Protein AF-A0A817G1E5-F1 (afdb_monomer_lite)

Radius of gyration: 21.68 Å; chains: 1; bounding box: 58×74×49 Å

Sequence (370 aa):
MNEVLLIQAQNTKIPPSFFIQFAPYNNTQTSLQCSINYPDILENYIYSVAVGKNPNQNQTQFFFASESINSSKGAFIGVAKYDPTNAISNASSFCAMSFSYSLEYLISYEHQEYYIIGVEPQGRFAYGFSNKFIFVFDSENRSTLEPWHGNLTWPNRSFIPHAVNISNNFGIIVGFIQNDLQERVKYSPIIYLLNFLLSNHHPTVVHQYIPIATNGTWQDLLSNADADIYSSKYDMSISINRYGDVLVGMQHINRVLLLSVNISNPIQLAYDQAGINDCMLCSTGTKNSGNATIQCTPCASGTFCPLGSVSEISQSALNTIEQVIAYPKSPDSTIFDEILIQNMFHIGSGRYLLVSPLFWTLIAAGLALL

pLDDT: mean 73.33, std 18.13, range [24.08, 97.56]

Foldseek 3Di:
DQFFWDWFFQVPDVQTWIWIWRHAPVDPPPIQIDIEADPDRPFKDWFEKAFAQAEDPQKGKIKTWIATPPDLQAIKIKMKIFHQVQQDPDSPPRGHRGIDMDIDTPNVDHDFPQKYWEAENHRQWIWIDALAWIFIAGPVPRVGTDIDGNVVADPASQWRWFEKYHYNFKIKTKGWHADDPPDQQGIFIKIFIWGQPPPPRDTHGQEMDTDDADPPDQLRHDDPVNVVDDDLQQHKAWDADPQQWIWIDGNSSQAIFTWGADPVDRRYTHRPDSPQASLQFAAWQWEDCLHSDNDTHGDDPQWTAHGHHNDTHGVVVPPDDDADGHDDDFGPDPDVSVRRVVRNGRDDDDDVLVVDPVNVVVVVVVVVVD

Secondary structure (DSSP, 8-state):
----EEEEEETTSSS-EEEEEES-TT--TT-EEEEEE-SSTTTEEEEEEEE-SS--TTS-EEEEEEEESSSTT-EEEEEEEE-GGG--S-TTSTTTTSEEEEEEE-TT----SS-EEEE-TTSSEEEEE-SSEEEEEESSSTT-EEEEEGGGT-SSTT-EEEEEEE-SSEEEEEEEEE--TT-S--EEEEEEEEEE-TTT--EEEEEEE-PPP-TTSGGG---HHHHSS--GGG-EEEEE-TTSEEEEEETTTTEEEEEE--TTS----EEEEEEE-----PPTTEEE-SSS-SPEEEPPTTEE--TT-SSPEEGGG-S--------PPPP--SSHHHHHHHHHS----SGGGTT-HHHHHHHHHHHH--

Structure (mmCIF, N/CA/C/O backbone):
data_AF-A0A817G1E5-F1
#
_entry.id   AF-A0A817G1E5-F1
#
loop_
_atom_site.group_PDB
_atom_site.id
_atom_site.type_symbol
_atom_site.label_atom_id
_atom_site.label_alt_id
_atom_site.label_comp_id
_atom_site.label_asym_id
_atom_site.label_entity_id
_atom_site.label_seq_id
_atom_site.pdbx_PDB_ins_code
_atom_site.Cartn_x
_atom_site.Cartn_y
_atom_site.Cartn_z
_atom_site.occupancy
_atom_site.B_iso_or_equiv
_atom_site.auth_seq_id
_atom_site.auth_comp_id
_atom_site.auth_asym_id
_atom_site.auth_atom_id
_atom_site.pdbx_PDB_model_num
ATOM 1 N N . MET A 1 1 ? 25.333 -9.845 -3.304 1.00 41.34 1 MET A N 1
ATOM 2 C CA . MET A 1 1 ? 24.635 -8.547 -3.275 1.00 41.34 1 MET A CA 1
ATOM 3 C C . MET A 1 1 ? 23.432 -8.701 -2.354 1.00 41.34 1 MET A C 1
ATOM 5 O O . MET A 1 1 ? 22.489 -9.371 -2.738 1.00 41.34 1 MET A O 1
ATOM 9 N N . ASN A 1 2 ? 23.485 -8.185 -1.122 1.00 38.62 2 ASN A N 1
ATOM 10 C CA . ASN A 1 2 ? 22.307 -8.076 -0.240 1.00 38.62 2 ASN A CA 1
ATOM 11 C C . ASN A 1 2 ? 21.695 -6.685 -0.446 1.00 38.62 2 ASN A C 1
ATOM 13 O O . ASN A 1 2 ? 21.737 -5.837 0.444 1.00 38.62 2 ASN A O 1
ATOM 17 N N . GLU A 1 3 ? 21.279 -6.398 -1.674 1.00 52.88 3 GLU A N 1
ATOM 18 C CA . GLU A 1 3 ? 20.957 -5.035 -2.084 1.00 52.88 3 GLU A CA 1
ATOM 19 C C . GLU A 1 3 ? 19.489 -4.744 -1.804 1.00 52.88 3 GLU A C 1
ATOM 21 O O . GLU A 1 3 ? 18.596 -5.161 -2.536 1.00 52.88 3 GLU A O 1
ATOM 26 N N . VAL A 1 4 ? 19.259 -4.034 -0.700 1.00 60.69 4 VAL A N 1
ATOM 27 C CA . VAL A 1 4 ? 18.005 -3.321 -0.453 1.00 60.69 4 VAL A CA 1
ATOM 28 C C . VAL A 1 4 ? 17.764 -2.394 -1.644 1.00 60.69 4 VAL A C 1
ATOM 30 O O . VAL A 1 4 ? 18.638 -1.599 -1.998 1.00 60.69 4 VAL A O 1
ATOM 33 N N . LEU A 1 5 ? 16.595 -2.525 -2.268 1.00 71.19 5 LEU A N 1
ATOM 34 C CA . LEU A 1 5 ? 16.185 -1.726 -3.413 1.00 71.19 5 LEU A CA 1
ATOM 35 C C . LEU A 1 5 ? 15.226 -0.634 -2.942 1.00 71.19 5 LEU A C 1
ATOM 37 O O . LEU A 1 5 ? 14.069 -0.910 -2.629 1.00 71.19 5 LEU A O 1
ATOM 41 N N . LEU A 1 6 ? 15.694 0.610 -2.921 1.00 76.88 6 LEU A N 1
ATOM 42 C CA . LEU A 1 6 ? 14.835 1.768 -2.702 1.00 76.88 6 LEU A CA 1
ATOM 43 C C . LEU A 1 6 ? 14.401 2.336 -4.045 1.00 76.88 6 LEU A C 1
ATOM 45 O O . LEU A 1 6 ? 15.228 2.533 -4.935 1.00 76.88 6 LEU A O 1
ATOM 49 N N . ILE A 1 7 ? 13.106 2.624 -4.170 1.00 79.88 7 ILE A N 1
ATOM 50 C CA . ILE A 1 7 ? 12.524 3.212 -5.373 1.00 79.88 7 ILE A CA 1
ATOM 51 C C . ILE A 1 7 ? 11.585 4.333 -4.982 1.00 79.88 7 ILE A C 1
ATOM 53 O O . ILE A 1 7 ? 10.708 4.154 -4.140 1.00 79.88 7 ILE A O 1
ATOM 57 N N . GLN A 1 8 ? 11.744 5.472 -5.641 1.00 83.12 8 GLN A N 1
ATOM 58 C CA . GLN A 1 8 ? 10.909 6.642 -5.440 1.00 83.12 8 GLN A CA 1
ATOM 59 C C . GLN A 1 8 ? 10.444 7.186 -6.789 1.00 83.12 8 GLN A C 1
ATOM 61 O O . GLN A 1 8 ? 11.256 7.475 -7.667 1.00 83.12 8 GLN A O 1
ATOM 66 N N . ALA A 1 9 ? 9.134 7.353 -6.948 1.00 81.12 9 ALA A N 1
ATOM 67 C CA . ALA A 1 9 ? 8.546 8.040 -8.093 1.00 81.12 9 ALA A CA 1
ATOM 68 C C . ALA A 1 9 ? 8.748 9.562 -7.960 1.00 81.12 9 ALA A C 1
ATOM 70 O O . ALA A 1 9 ? 8.322 10.163 -6.978 1.00 81.12 9 ALA A O 1
ATOM 71 N N . GLN A 1 10 ? 9.386 10.205 -8.937 1.00 83.50 10 GLN A N 1
ATOM 72 C CA . GLN A 1 10 ? 9.681 11.642 -8.956 1.00 83.50 10 GLN A CA 1
ATOM 73 C C . GLN A 1 10 ? 8.804 12.357 -9.996 1.00 83.50 10 GLN A C 1
ATOM 75 O O . GLN A 1 10 ? 9.296 12.864 -11.004 1.00 83.50 10 GLN A O 1
ATOM 80 N N . ASN A 1 11 ? 7.490 12.425 -9.742 1.00 77.12 11 ASN A N 1
ATOM 81 C CA . ASN A 1 11 ? 6.514 13.016 -10.676 1.00 77.12 11 ASN A CA 1
ATOM 82 C C . ASN A 1 11 ? 6.780 14.494 -11.022 1.00 77.12 11 ASN A C 1
ATOM 84 O O . ASN A 1 11 ? 6.330 14.964 -12.059 1.00 77.12 11 ASN A O 1
ATOM 88 N N . THR A 1 12 ? 7.471 15.247 -10.158 1.00 78.56 12 THR A N 1
ATOM 89 C CA . THR A 1 12 ? 7.753 16.680 -10.364 1.00 78.56 12 THR A CA 1
ATOM 90 C C . THR A 1 12 ? 9.032 16.964 -11.141 1.00 78.56 12 THR A C 1
ATOM 92 O O . THR A 1 12 ? 9.286 18.116 -11.492 1.00 78.56 12 THR A O 1
ATOM 95 N N . LYS A 1 13 ? 9.858 15.946 -11.398 1.00 77.62 13 LYS A N 1
ATOM 96 C CA . LYS A 1 13 ? 11.079 16.108 -12.185 1.00 77.62 13 LYS A CA 1
ATOM 97 C C . LYS A 1 13 ? 10.724 16.269 -13.663 1.00 77.62 13 LYS A C 1
ATOM 99 O O . LYS A 1 13 ? 9.693 15.786 -14.115 1.00 77.62 13 LYS A O 1
ATOM 104 N N . ILE A 1 14 ? 11.583 16.947 -14.420 1.00 77.25 14 ILE A N 1
ATOM 105 C CA . ILE A 1 14 ? 11.429 17.117 -15.868 1.00 77.25 14 ILE A CA 1
ATOM 106 C C . ILE A 1 14 ? 12.692 16.559 -16.541 1.00 77.25 14 ILE A C 1
ATOM 108 O O . ILE A 1 14 ? 13.742 17.200 -16.457 1.00 77.25 14 ILE A O 1
ATOM 112 N N . PRO A 1 15 ? 12.628 15.381 -17.189 1.00 83.44 15 PRO A N 1
ATOM 113 C CA . PRO A 1 15 ? 11.471 14.480 -17.289 1.00 83.44 15 PRO A CA 1
ATOM 114 C C . PRO A 1 15 ? 11.127 13.758 -15.964 1.00 83.44 15 PRO A C 1
ATOM 116 O O . PRO A 1 15 ? 12.035 13.538 -15.154 1.00 83.44 15 PRO A O 1
ATOM 119 N N . PRO A 1 16 ? 9.857 13.353 -15.746 1.00 84.12 16 PRO A N 1
ATOM 120 C CA . PRO A 1 16 ? 9.475 12.492 -14.629 1.00 84.12 16 PRO A CA 1
ATOM 121 C C . PRO A 1 16 ? 10.235 11.167 -14.657 1.00 84.12 16 PRO A C 1
ATOM 123 O O . PRO A 1 16 ? 10.458 10.573 -15.721 1.00 84.12 16 PRO A O 1
ATOM 126 N N . SER A 1 17 ? 10.662 10.705 -13.486 1.00 87.38 17 SER A N 1
ATOM 127 C CA . SER A 1 17 ? 11.556 9.555 -13.389 1.00 87.38 17 SER A CA 1
ATOM 128 C C . SER A 1 17 ? 11.404 8.795 -12.077 1.00 87.38 17 SER A C 1
ATOM 130 O O . SER A 1 17 ? 10.881 9.304 -11.090 1.00 87.38 17 SER A O 1
ATOM 132 N N . PHE A 1 18 ? 11.878 7.556 -12.051 1.00 85.06 18 PHE A N 1
ATOM 133 C CA . PHE A 1 18 ? 12.135 6.826 -10.822 1.00 85.06 18 PHE A CA 1
ATOM 134 C C . PHE A 1 18 ? 13.548 7.141 -10.341 1.00 85.06 18 PHE A C 1
ATOM 136 O O . PHE A 1 18 ? 14.494 7.098 -11.128 1.00 85.06 18 PHE A O 1
ATOM 143 N N . PHE A 1 19 ? 13.703 7.434 -9.057 1.00 84.62 19 PHE A N 1
ATOM 144 C CA . PHE A 1 19 ? 14.978 7.332 -8.358 1.00 84.62 19 PHE A CA 1
ATOM 145 C C . PHE A 1 19 ? 15.115 5.919 -7.799 1.00 84.62 19 PHE A C 1
ATOM 147 O O . PHE A 1 19 ? 14.174 5.411 -7.194 1.00 84.62 19 PHE A O 1
ATOM 154 N N . ILE A 1 20 ? 16.264 5.290 -8.028 1.00 80.50 20 ILE A N 1
ATOM 155 C CA . ILE A 1 20 ? 16.560 3.920 -7.616 1.00 80.50 20 ILE A CA 1
ATOM 156 C C . ILE A 1 20 ? 17.889 3.912 -6.877 1.00 80.50 20 ILE A C 1
ATOM 158 O O . ILE A 1 20 ? 18.870 4.481 -7.354 1.00 80.50 20 ILE A O 1
ATOM 162 N N . GLN A 1 21 ? 17.929 3.233 -5.738 1.00 77.75 21 GLN A N 1
ATOM 163 C CA . GLN A 1 21 ? 19.140 3.021 -4.960 1.00 77.75 21 GLN A CA 1
ATOM 164 C C . GLN A 1 21 ? 19.269 1.543 -4.587 1.00 77.75 21 GLN A C 1
ATOM 166 O O . GLN A 1 21 ? 18.360 0.966 -3.995 1.00 77.75 21 GLN A O 1
ATOM 171 N N . PHE A 1 22 ? 20.422 0.957 -4.907 1.00 75.06 22 PHE A N 1
ATOM 172 C CA . PHE A 1 22 ? 20.799 -0.417 -4.571 1.00 75.06 22 PHE A CA 1
ATOM 173 C C . PHE A 1 22 ? 21.726 -0.411 -3.353 1.00 75.06 22 PHE A C 1
ATOM 175 O O . PHE A 1 22 ? 22.939 -0.595 -3.463 1.00 75.06 22 PHE A O 1
ATOM 182 N N . ALA A 1 23 ? 21.173 -0.098 -2.186 1.00 65.56 23 ALA A N 1
ATOM 183 C CA . ALA A 1 23 ? 21.884 -0.160 -0.916 1.00 65.56 23 ALA A CA 1
ATOM 184 C C . ALA A 1 23 ? 20.918 -0.016 0.261 1.00 65.56 23 ALA A C 1
ATOM 186 O O . ALA A 1 23 ? 19.887 0.650 0.133 1.00 65.56 23 ALA A O 1
ATOM 187 N N . PRO A 1 24 ? 21.300 -0.524 1.447 1.00 58.31 24 PRO A N 1
ATOM 188 C CA . PRO A 1 24 ? 20.662 -0.133 2.695 1.00 58.31 24 PRO A CA 1
ATOM 189 C C . PRO A 1 24 ? 20.634 1.395 2.841 1.00 58.31 24 PRO A C 1
ATOM 191 O O . PRO A 1 24 ? 21.602 2.080 2.502 1.00 58.31 24 PRO A O 1
ATOM 194 N N . TYR A 1 25 ? 19.537 1.930 3.380 1.00 49.47 25 TYR A N 1
ATOM 195 C CA . TYR A 1 25 ? 19.302 3.376 3.502 1.00 49.47 25 TYR A CA 1
ATOM 196 C C . TYR A 1 25 ? 20.432 4.124 4.238 1.00 49.47 25 TYR A C 1
ATOM 198 O O . TYR A 1 25 ? 20.738 5.270 3.920 1.00 49.47 25 TYR A O 1
ATOM 206 N N . ASN A 1 26 ? 21.098 3.462 5.189 1.00 53.06 26 ASN A N 1
ATOM 207 C CA . ASN A 1 26 ? 22.183 4.040 5.984 1.00 53.06 26 ASN A CA 1
ATOM 208 C C . ASN A 1 26 ? 23.547 4.095 5.267 1.00 53.06 26 ASN A C 1
ATOM 210 O O . ASN A 1 26 ? 24.493 4.649 5.825 1.00 53.06 26 ASN A O 1
ATOM 214 N N . ASN A 1 27 ? 23.672 3.546 4.055 1.00 55.12 27 ASN A N 1
ATOM 215 C CA . ASN A 1 27 ? 24.940 3.465 3.335 1.00 55.12 27 ASN A CA 1
ATOM 216 C C . ASN A 1 27 ? 24.858 4.142 1.962 1.00 55.12 27 ASN A C 1
ATOM 218 O O . ASN A 1 27 ? 24.915 3.495 0.920 1.00 55.12 27 ASN A O 1
ATOM 222 N N . THR A 1 28 ? 24.737 5.469 1.961 1.00 57.81 28 THR A N 1
ATOM 223 C CA . THR A 1 28 ? 24.640 6.272 0.731 1.00 57.81 28 THR A CA 1
ATOM 224 C C . THR A 1 28 ? 25.983 6.446 0.016 1.00 57.81 28 THR A C 1
ATOM 226 O O . THR A 1 28 ? 26.015 6.534 -1.208 1.00 57.81 28 THR A O 1
ATOM 229 N N . GLN A 1 29 ? 27.104 6.439 0.747 1.00 58.16 29 GLN A N 1
ATOM 230 C CA . GLN A 1 29 ? 28.436 6.751 0.202 1.00 58.16 29 GLN A CA 1
ATOM 231 C C . GLN A 1 29 ? 28.990 5.687 -0.757 1.00 58.16 29 GLN A C 1
ATOM 233 O O . GLN A 1 29 ? 29.826 6.004 -1.597 1.00 58.16 29 GLN A O 1
ATOM 238 N N . THR A 1 30 ? 28.527 4.440 -0.643 1.00 62.50 30 THR A N 1
ATOM 239 C CA . THR A 1 30 ? 28.927 3.332 -1.533 1.00 62.50 30 THR A CA 1
ATOM 240 C C . THR A 1 30 ? 27.760 2.777 -2.351 1.00 62.50 30 THR A C 1
ATOM 242 O O . THR A 1 30 ? 27.915 1.780 -3.051 1.00 62.50 30 THR A O 1
ATOM 245 N N . SER A 1 31 ? 26.591 3.423 -2.273 1.00 68.69 31 SER A N 1
ATOM 246 C CA . SER A 1 31 ? 25.385 2.963 -2.956 1.00 68.69 31 SER A CA 1
ATOM 247 C C . SER A 1 31 ? 25.413 3.261 -4.447 1.00 68.69 31 SER A C 1
ATOM 249 O O . SER A 1 31 ? 25.750 4.368 -4.869 1.00 68.69 31 SER A O 1
ATOM 251 N N . LEU A 1 32 ? 24.989 2.285 -5.246 1.00 74.75 32 LEU A N 1
ATOM 252 C CA . LEU A 1 32 ? 24.658 2.528 -6.640 1.00 74.75 32 LEU A CA 1
ATOM 253 C C . LEU A 1 32 ? 23.299 3.238 -6.687 1.00 74.75 32 LEU A C 1
ATOM 255 O O . LEU A 1 32 ? 22.277 2.662 -6.312 1.00 74.75 32 LEU A O 1
ATOM 259 N N . GLN A 1 33 ? 23.301 4.492 -7.132 1.00 78.88 33 GLN A N 1
ATOM 260 C CA . GLN A 1 33 ? 22.104 5.317 -7.286 1.00 78.88 33 GLN A CA 1
ATOM 261 C C . GLN A 1 33 ? 21.899 5.673 -8.745 1.00 78.88 33 GLN A C 1
ATOM 263 O O . GLN A 1 33 ? 22.854 5.955 -9.472 1.00 78.88 33 GLN A O 1
ATOM 268 N N . CYS A 1 34 ? 20.646 5.723 -9.172 1.00 79.44 34 CYS A N 1
ATOM 269 C CA . CYS A 1 34 ? 20.328 6.153 -10.514 1.00 79.44 34 CYS A CA 1
ATOM 270 C C . CYS A 1 34 ? 18.920 6.698 -10.668 1.00 79.44 34 CYS A C 1
ATOM 272 O O . CYS A 1 34 ? 18.059 6.559 -9.803 1.00 79.44 34 CYS A O 1
ATOM 274 N N . SER A 1 35 ? 18.704 7.351 -11.807 1.00 84.00 35 SER A N 1
ATOM 275 C CA . SER A 1 35 ? 17.406 7.869 -12.196 1.00 84.00 35 SER A CA 1
ATOM 276 C C . SER A 1 35 ? 17.039 7.339 -13.573 1.00 84.00 35 SER A C 1
ATOM 278 O O . SER A 1 35 ? 17.840 7.459 -14.501 1.00 84.00 35 SER A O 1
ATOM 280 N N . ILE A 1 36 ? 15.856 6.742 -13.694 1.00 86.19 36 ILE A N 1
ATOM 281 C CA . ILE A 1 36 ? 15.340 6.193 -14.952 1.00 86.19 36 ILE A CA 1
ATOM 282 C C . ILE A 1 36 ? 14.008 6.855 -15.279 1.00 86.19 36 ILE A C 1
ATOM 284 O O . ILE A 1 36 ? 13.137 6.955 -14.419 1.00 86.19 36 ILE A O 1
ATOM 288 N N . ASN A 1 37 ? 13.855 7.355 -16.500 1.00 87.94 37 ASN A N 1
ATOM 289 C CA . ASN A 1 37 ? 12.636 8.055 -16.903 1.00 87.94 37 ASN A CA 1
ATOM 290 C C . ASN A 1 37 ? 11.427 7.115 -16.870 1.00 87.94 37 ASN A C 1
ATOM 292 O O . ASN A 1 37 ? 11.568 5.901 -17.008 1.00 87.94 37 ASN A O 1
ATOM 296 N N . TYR A 1 38 ? 10.230 7.673 -16.713 1.00 87.81 38 TYR A N 1
ATOM 297 C CA . TYR A 1 38 ? 9.008 6.890 -16.890 1.00 87.81 38 TYR A CA 1
ATOM 298 C C . TYR A 1 38 ? 8.911 6.335 -18.324 1.00 87.81 38 TYR A C 1
ATOM 300 O O . TYR A 1 38 ? 9.425 6.965 -19.251 1.00 87.81 38 TYR A O 1
ATOM 308 N N . PRO A 1 39 ? 8.251 5.175 -18.527 1.00 78.06 39 PRO A N 1
ATOM 309 C CA . PRO A 1 39 ? 8.119 4.556 -19.850 1.00 78.06 39 PRO A CA 1
ATOM 310 C C . PRO A 1 39 ? 7.382 5.443 -20.863 1.00 78.06 39 PRO A C 1
ATOM 312 O O . PRO A 1 39 ? 7.643 5.345 -22.057 1.00 78.06 39 PRO A O 1
ATOM 315 N N . ASP A 1 40 ? 6.510 6.331 -20.381 1.00 75.25 40 ASP A N 1
ATOM 316 C CA . ASP A 1 40 ? 5.943 7.433 -21.153 1.00 75.25 40 ASP A CA 1
ATOM 317 C C . ASP A 1 40 ? 6.028 8.711 -20.308 1.00 75.25 40 ASP A C 1
ATOM 319 O O . ASP A 1 40 ? 5.448 8.815 -19.224 1.00 75.25 40 ASP A O 1
ATOM 323 N N . ILE A 1 41 ? 6.865 9.633 -20.776 1.00 63.03 41 ILE A N 1
ATOM 324 C CA . ILE A 1 41 ? 7.456 10.727 -20.000 1.00 63.03 41 ILE A CA 1
ATOM 325 C C . ILE A 1 41 ? 6.467 11.881 -19.776 1.00 63.03 41 ILE A C 1
ATOM 327 O O . ILE A 1 41 ? 6.648 12.671 -18.851 1.00 63.03 41 ILE A O 1
ATOM 331 N N . LEU A 1 42 ? 5.440 12.004 -20.620 1.00 63.75 42 LEU A N 1
ATOM 332 C CA . LEU A 1 42 ? 4.586 13.198 -20.666 1.00 63.75 42 LEU A CA 1
ATOM 333 C C . LEU A 1 42 ? 3.135 12.944 -20.263 1.00 63.75 42 LEU A C 1
ATOM 335 O O . LEU A 1 42 ? 2.391 13.904 -20.065 1.00 63.75 42 LEU A O 1
ATOM 339 N N . GLU A 1 43 ? 2.726 11.684 -20.139 1.00 73.19 43 GLU A N 1
ATOM 340 C CA . GLU A 1 43 ? 1.309 11.355 -20.000 1.00 73.19 43 GLU A CA 1
ATOM 341 C C .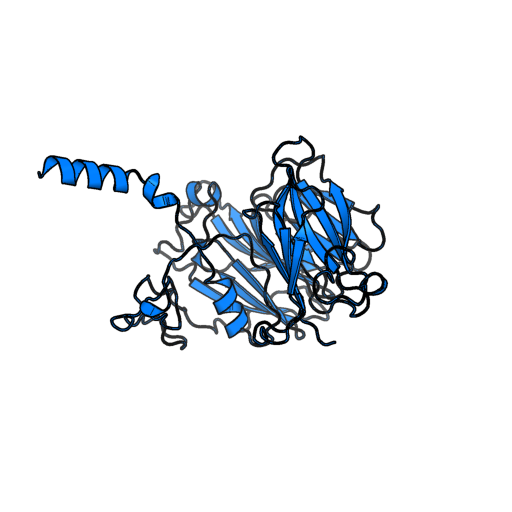 GLU A 1 43 ? 0.945 10.665 -18.695 1.00 73.19 43 GLU A C 1
ATOM 343 O O . GLU A 1 43 ? -0.242 10.462 -18.481 1.00 73.19 43 GLU A O 1
ATOM 348 N N . ASN A 1 44 ? 1.894 10.335 -17.816 1.00 78.00 44 ASN A N 1
ATOM 349 C CA . ASN A 1 44 ? 1.625 9.463 -16.672 1.00 78.00 44 ASN A CA 1
ATOM 350 C C . ASN A 1 44 ? 1.932 10.111 -15.322 1.00 78.00 44 ASN A C 1
ATOM 352 O O . ASN A 1 44 ? 2.989 10.710 -15.123 1.00 78.00 44 ASN A O 1
ATOM 356 N N . TYR A 1 45 ? 1.032 9.901 -14.363 1.00 82.69 45 TYR A N 1
ATOM 357 C CA . TYR A 1 45 ? 1.250 10.197 -12.952 1.00 82.69 45 TYR A CA 1
ATOM 358 C C . TYR A 1 45 ? 1.383 8.889 -12.175 1.00 82.69 45 TYR A C 1
ATOM 360 O O . TYR A 1 45 ? 0.511 8.024 -12.264 1.00 82.69 45 TYR A O 1
ATOM 368 N N . ILE A 1 46 ? 2.478 8.710 -11.434 1.00 83.69 46 ILE A N 1
ATOM 369 C CA . ILE A 1 46 ? 2.717 7.497 -10.643 1.00 83.69 46 ILE A CA 1
ATOM 370 C C . ILE A 1 46 ? 2.371 7.779 -9.192 1.00 83.69 46 ILE A C 1
ATOM 372 O O . ILE A 1 46 ? 3.048 8.570 -8.536 1.00 83.69 46 ILE A O 1
ATOM 376 N N . TYR A 1 47 ? 1.342 7.121 -8.677 1.00 80.12 47 TYR A N 1
ATOM 377 C CA . TYR A 1 47 ? 0.932 7.272 -7.283 1.00 80.12 47 TYR A CA 1
ATOM 378 C C . TYR A 1 47 ? 1.285 6.062 -6.430 1.00 80.12 47 TYR A C 1
ATOM 380 O O . TYR A 1 47 ? 1.201 6.171 -5.227 1.00 80.12 47 TYR A O 1
ATOM 388 N N . SER A 1 48 ? 1.726 4.919 -6.953 1.00 84.75 48 SER A N 1
ATOM 389 C CA . SER A 1 48 ? 2.189 3.847 -6.059 1.00 84.75 48 SER A CA 1
ATOM 390 C C . SER A 1 48 ? 3.360 3.092 -6.649 1.00 84.75 48 SER A C 1
ATOM 392 O O . SER A 1 48 ? 3.414 2.876 -7.856 1.00 84.75 48 SER A O 1
ATOM 394 N N . VAL A 1 49 ? 4.299 2.687 -5.799 1.00 86.81 49 VAL A N 1
ATOM 395 C CA . VAL A 1 49 ? 5.451 1.865 -6.173 1.00 86.81 49 VAL A CA 1
ATOM 396 C C . VAL A 1 49 ? 5.595 0.745 -5.159 1.00 86.81 49 VAL A C 1
ATOM 398 O O . VAL A 1 49 ? 5.438 0.949 -3.956 1.00 86.81 49 VAL A O 1
ATOM 401 N N . ALA A 1 50 ? 5.901 -0.453 -5.644 1.00 88.81 50 ALA A N 1
ATOM 402 C CA . ALA A 1 50 ? 6.000 -1.631 -4.818 1.00 88.81 50 ALA A CA 1
ATOM 403 C C . ALA A 1 50 ? 7.102 -2.595 -5.252 1.00 88.81 50 ALA A C 1
ATOM 405 O O . ALA A 1 50 ? 7.155 -3.035 -6.393 1.00 88.81 50 ALA A O 1
ATOM 406 N N . VAL A 1 51 ? 7.931 -2.994 -4.287 1.00 85.94 51 VAL A N 1
ATOM 407 C CA . VAL A 1 51 ? 8.958 -4.037 -4.438 1.00 85.94 51 VAL A CA 1
ATOM 408 C C . VAL A 1 51 ? 8.582 -5.245 -3.573 1.00 85.94 51 VAL A C 1
ATOM 410 O O . VAL A 1 51 ? 7.917 -5.076 -2.543 1.00 85.94 51 VAL A O 1
ATOM 413 N N . GLY A 1 52 ? 8.945 -6.456 -3.999 1.00 82.62 52 GLY A N 1
ATOM 414 C CA . GLY A 1 52 ? 8.897 -7.640 -3.134 1.00 82.62 52 GLY A CA 1
ATOM 415 C C . GLY A 1 52 ? 9.956 -7.543 -2.031 1.00 82.62 52 GLY A C 1
ATOM 416 O O . GLY A 1 52 ? 11.013 -6.969 -2.258 1.00 82.62 52 GLY A O 1
ATOM 417 N N . LYS A 1 53 ? 9.680 -8.079 -0.837 1.00 77.12 53 LYS A N 1
ATOM 418 C CA . LYS A 1 53 ? 10.604 -8.011 0.319 1.00 77.12 53 LYS A CA 1
ATOM 419 C C . LYS A 1 53 ? 11.849 -8.889 0.168 1.00 77.12 53 LYS A C 1
ATOM 421 O O . LYS A 1 53 ? 12.887 -8.614 0.748 1.00 77.12 53 LYS A O 1
ATOM 426 N N . ASN A 1 54 ? 11.723 -9.979 -0.581 1.00 75.31 54 ASN A N 1
ATOM 427 C CA . ASN A 1 54 ? 12.780 -10.951 -0.837 1.00 75.31 54 ASN A CA 1
ATOM 428 C C . ASN A 1 54 ? 12.888 -11.166 -2.353 1.00 75.31 54 ASN A C 1
ATOM 430 O O . ASN A 1 54 ? 12.620 -12.275 -2.830 1.00 75.31 54 ASN A O 1
ATOM 434 N N . PRO A 1 55 ? 13.201 -10.110 -3.126 1.00 68.88 55 PRO A N 1
ATOM 435 C CA . PRO A 1 55 ? 13.268 -10.235 -4.567 1.00 68.88 55 PRO A CA 1
ATOM 436 C C . PRO A 1 55 ? 14.396 -11.206 -4.925 1.00 68.88 55 PRO A C 1
ATOM 438 O O . PRO A 1 55 ? 15.446 -11.248 -4.276 1.00 68.88 55 PRO A O 1
ATOM 441 N N . ASN A 1 56 ? 14.176 -12.009 -5.962 1.00 69.06 56 ASN A N 1
ATOM 442 C CA . ASN A 1 56 ? 15.222 -12.864 -6.500 1.00 69.06 56 ASN A CA 1
ATOM 443 C C . ASN A 1 56 ? 16.404 -11.981 -6.940 1.00 69.06 56 ASN A C 1
ATOM 445 O O . ASN A 1 56 ? 16.231 -11.101 -7.780 1.00 69.06 56 ASN A O 1
ATOM 449 N N . GLN A 1 57 ? 17.604 -12.220 -6.397 1.00 65.12 57 GLN A N 1
ATOM 450 C CA . GLN A 1 57 ? 18.800 -11.404 -6.676 1.00 65.12 57 GLN A CA 1
ATOM 451 C C . GLN A 1 57 ? 19.171 -11.369 -8.167 1.00 65.12 57 GLN A C 1
ATOM 453 O O . GLN A 1 57 ? 19.825 -10.434 -8.618 1.00 65.12 57 GLN A O 1
ATOM 458 N N . ASN A 1 58 ? 18.733 -12.368 -8.938 1.00 63.72 58 ASN A N 1
ATOM 459 C CA . ASN A 1 58 ? 18.964 -12.440 -10.380 1.00 63.72 58 ASN A CA 1
ATOM 460 C C . ASN A 1 58 ? 17.848 -11.780 -11.212 1.00 63.72 58 ASN A C 1
ATOM 462 O O . ASN A 1 58 ? 17.960 -11.713 -12.432 1.00 63.72 58 ASN A O 1
ATOM 466 N N . GLN A 1 59 ? 16.758 -11.339 -10.578 1.00 69.44 59 GLN A N 1
ATOM 467 C CA . GLN A 1 59 ? 15.572 -10.765 -11.217 1.00 69.44 59 GLN A CA 1
ATOM 468 C C . GLN A 1 59 ? 15.027 -9.628 -10.347 1.00 69.44 59 GLN A C 1
ATOM 470 O O . GLN A 1 59 ? 13.947 -9.717 -9.760 1.00 69.44 59 GLN A O 1
ATOM 475 N N . THR A 1 60 ? 15.794 -8.544 -10.246 1.00 79.75 60 THR A N 1
ATOM 476 C CA . THR A 1 60 ? 15.334 -7.350 -9.540 1.00 79.75 60 THR A CA 1
ATOM 477 C C . THR A 1 60 ? 14.206 -6.708 -10.339 1.00 79.75 60 THR A C 1
ATOM 479 O O . THR A 1 60 ? 14.384 -6.323 -11.491 1.00 79.75 60 THR A O 1
ATOM 482 N N . GLN A 1 61 ? 13.022 -6.585 -9.752 1.00 87.38 61 GLN A N 1
ATOM 483 C CA . GLN A 1 61 ? 11.901 -5.916 -10.398 1.00 87.38 61 GLN A CA 1
ATOM 484 C C . GLN A 1 61 ? 11.055 -5.162 -9.389 1.00 87.38 61 GLN A C 1
ATOM 486 O O . GLN A 1 61 ? 11.034 -5.479 -8.198 1.00 87.38 61 GLN A O 1
ATOM 491 N N . PHE A 1 62 ? 10.334 -4.173 -9.891 1.00 89.44 62 PHE A N 1
ATOM 492 C CA . PHE A 1 62 ? 9.371 -3.424 -9.112 1.00 89.44 62 PHE A CA 1
ATOM 493 C C . PHE A 1 62 ? 8.121 -3.138 -9.919 1.00 89.44 62 PHE A C 1
ATOM 495 O O . PHE A 1 62 ? 8.136 -3.098 -11.148 1.00 89.44 62 PHE A O 1
ATOM 502 N N . PHE A 1 63 ? 7.042 -2.921 -9.191 1.00 92.12 63 PHE A N 1
ATOM 503 C CA . PHE A 1 63 ? 5.730 -2.631 -9.723 1.00 92.12 63 PHE A CA 1
ATOM 504 C C . PHE A 1 63 ? 5.373 -1.192 -9.415 1.00 92.12 63 PHE A C 1
ATOM 506 O O . PHE A 1 63 ? 5.832 -0.628 -8.420 1.00 92.12 63 PHE A O 1
ATOM 513 N N . PHE A 1 64 ? 4.547 -0.596 -10.255 1.00 90.31 64 PHE A N 1
ATOM 514 C CA . PHE A 1 64 ? 4.058 0.749 -10.032 1.00 90.31 64 PHE A CA 1
ATOM 515 C C . PHE A 1 64 ? 2.637 0.904 -10.551 1.00 90.31 64 PHE A C 1
ATOM 517 O O . PHE A 1 64 ? 2.300 0.428 -11.631 1.00 90.31 64 PHE A O 1
ATOM 524 N N . ALA A 1 65 ? 1.806 1.575 -9.767 1.00 88.75 65 ALA A N 1
ATOM 525 C CA . ALA A 1 65 ? 0.470 1.969 -10.164 1.00 88.75 65 ALA A CA 1
ATOM 526 C C . ALA A 1 65 ? 0.514 3.399 -10.683 1.00 88.75 65 ALA A C 1
ATOM 528 O O . ALA A 1 65 ? 1.144 4.283 -10.087 1.00 88.75 65 ALA A O 1
ATOM 529 N N . SER A 1 66 ? -0.140 3.613 -11.812 1.00 86.56 66 SER A N 1
ATOM 530 C CA . SER A 1 66 ? -0.119 4.894 -12.488 1.00 86.56 66 SER A CA 1
ATOM 531 C C . SER A 1 66 ? -1.418 5.121 -13.240 1.00 86.56 66 SER A C 1
ATOM 533 O O . SER A 1 66 ? -2.261 4.233 -13.364 1.00 86.56 66 SER A O 1
ATOM 535 N N . GLU A 1 67 ? -1.612 6.347 -13.687 1.00 83.06 67 GLU A N 1
ATOM 536 C CA . GLU A 1 67 ? -2.740 6.749 -14.499 1.00 83.06 67 GLU A CA 1
ATOM 537 C C . GLU A 1 67 ? -2.293 7.771 -15.527 1.00 83.06 67 GLU A C 1
ATOM 539 O O . GLU A 1 67 ? -1.355 8.544 -15.295 1.00 83.06 67 GLU A O 1
ATOM 544 N N . SER A 1 68 ? -2.983 7.761 -16.665 1.00 77.81 68 SER A N 1
ATOM 545 C CA . SER A 1 68 ? -2.747 8.757 -17.688 1.00 77.81 68 SER A CA 1
ATOM 546 C C . SER A 1 68 ? -3.429 10.089 -17.361 1.00 77.81 68 SER A C 1
ATOM 548 O O . SER A 1 68 ? -4.630 10.144 -17.132 1.00 77.81 68 SER A O 1
ATOM 550 N N . ILE A 1 69 ? -2.660 11.175 -17.396 1.00 74.00 69 ILE A N 1
ATOM 551 C CA . ILE A 1 69 ? -3.107 12.547 -17.122 1.00 74.00 69 ILE A CA 1
ATOM 552 C C . ILE A 1 69 ? -3.931 13.104 -18.295 1.00 74.00 69 ILE A C 1
ATOM 554 O O . ILE A 1 69 ? -4.876 13.858 -18.086 1.00 74.00 69 ILE A O 1
ATOM 558 N N . ASN A 1 70 ? -3.568 12.739 -19.532 1.00 67.19 70 ASN A N 1
ATOM 559 C CA . ASN A 1 70 ? -4.106 13.352 -20.754 1.00 67.19 70 ASN A CA 1
ATOM 560 C C . ASN A 1 70 ? -4.831 12.371 -21.688 1.00 67.19 70 ASN A C 1
ATOM 562 O O . ASN A 1 70 ? -5.460 12.812 -22.651 1.00 67.19 70 ASN A O 1
ATOM 566 N N . SER A 1 71 ? -4.749 11.059 -21.447 1.00 63.34 71 SER A N 1
ATOM 567 C CA . SER A 1 71 ? -5.388 10.050 -22.297 1.00 63.34 71 SER A CA 1
ATOM 568 C C . SER A 1 71 ? -6.546 9.352 -21.584 1.00 63.34 71 SER A C 1
ATOM 570 O O . SER A 1 71 ? -6.543 9.175 -20.370 1.00 63.34 71 SER A O 1
ATOM 572 N N . SER A 1 72 ? -7.528 8.872 -22.349 1.00 63.44 72 SER A N 1
ATOM 573 C CA . SER A 1 72 ? -8.660 8.083 -21.840 1.00 63.44 72 SER A CA 1
ATOM 574 C C . SER A 1 72 ? -8.280 6.654 -21.415 1.00 63.44 72 SER A C 1
ATOM 576 O O . SER A 1 72 ? -9.154 5.797 -21.313 1.00 63.44 72 SER A O 1
ATOM 578 N N . LYS A 1 73 ? -6.985 6.347 -21.253 1.00 67.12 73 LYS A N 1
ATOM 579 C CA . LYS A 1 73 ? -6.492 4.981 -21.004 1.00 67.12 73 LYS A CA 1
ATOM 580 C C . LYS A 1 73 ? -6.633 4.528 -19.543 1.00 67.12 73 LYS A C 1
ATOM 582 O O . LYS A 1 73 ? -6.364 3.364 -19.263 1.00 67.12 73 LYS A O 1
ATOM 587 N N . GLY A 1 74 ? -7.106 5.402 -18.650 1.00 76.81 74 GLY A N 1
ATOM 588 C CA . GLY A 1 74 ? -7.411 5.074 -17.254 1.00 76.81 74 GLY A CA 1
ATOM 589 C C . GLY A 1 74 ? -6.179 4.682 -16.431 1.00 76.81 74 GLY A C 1
ATOM 590 O O . GLY A 1 74 ? -5.038 4.994 -16.790 1.00 76.81 74 GLY A O 1
ATOM 591 N N . ALA A 1 75 ? -6.422 4.006 -15.307 1.00 86.62 75 ALA A N 1
ATOM 592 C CA . ALA A 1 75 ? -5.372 3.484 -14.436 1.00 86.62 75 ALA A CA 1
ATOM 593 C C . ALA A 1 75 ? -4.668 2.266 -15.059 1.00 86.62 75 ALA A C 1
ATOM 595 O O . ALA A 1 75 ? -5.248 1.528 -15.854 1.00 86.62 75 ALA A O 1
ATOM 596 N N . PHE A 1 76 ? -3.419 2.016 -14.677 1.00 89.19 76 PHE A N 1
ATOM 597 C CA . PHE A 1 76 ? -2.659 0.850 -15.119 1.00 89.19 76 PHE A CA 1
ATOM 598 C C . PHE A 1 76 ? -1.691 0.349 -14.045 1.00 89.19 76 PHE A C 1
ATOM 600 O O . PHE A 1 76 ? -1.347 1.058 -13.093 1.00 89.19 76 PHE A O 1
ATOM 607 N N . ILE A 1 77 ? -1.254 -0.898 -14.211 1.00 92.06 77 ILE A N 1
ATOM 608 C CA . ILE A 1 77 ? -0.152 -1.501 -13.465 1.00 92.06 77 ILE A CA 1
ATOM 609 C C . ILE A 1 77 ? 1.048 -1.632 -14.397 1.00 92.06 77 ILE A C 1
ATOM 611 O O . ILE A 1 77 ? 0.954 -2.146 -15.511 1.00 92.06 77 ILE A O 1
ATOM 615 N N . GLY A 1 78 ? 2.185 -1.118 -13.953 1.00 91.75 78 GLY A N 1
ATOM 616 C CA . GLY A 1 78 ? 3.462 -1.259 -14.623 1.00 91.75 78 GLY A CA 1
ATOM 617 C C . GLY A 1 78 ? 4.390 -2.175 -13.842 1.00 91.75 78 GLY A C 1
ATOM 618 O O . GLY A 1 78 ? 4.370 -2.196 -12.612 1.00 91.75 78 GLY A O 1
ATOM 619 N N . VAL A 1 79 ? 5.239 -2.905 -14.557 1.00 92.25 79 VAL A N 1
ATOM 620 C CA . VAL A 1 79 ? 6.399 -3.597 -13.991 1.00 92.25 79 VAL A CA 1
ATOM 621 C C . VAL A 1 79 ? 7.655 -3.128 -14.705 1.00 92.25 79 VAL A C 1
ATOM 623 O O . VAL A 1 79 ? 7.693 -3.042 -15.932 1.00 92.25 79 VAL A O 1
ATOM 626 N N . ALA A 1 80 ? 8.682 -2.820 -13.926 1.00 89.94 80 ALA A N 1
ATOM 627 C CA . ALA A 1 80 ? 10.017 -2.505 -14.396 1.00 89.94 80 ALA A CA 1
ATOM 628 C C . ALA A 1 80 ? 10.963 -3.616 -13.939 1.00 89.94 80 ALA A C 1
ATOM 630 O O . ALA A 1 80 ? 11.116 -3.855 -12.739 1.00 89.94 80 ALA A O 1
ATOM 631 N N . LYS A 1 81 ? 11.578 -4.312 -14.898 1.00 88.69 81 LYS A N 1
ATOM 632 C CA . LYS A 1 81 ? 12.505 -5.419 -14.643 1.00 88.69 81 LYS A CA 1
ATOM 633 C C . LYS A 1 81 ? 13.925 -4.997 -14.960 1.00 88.69 81 LYS A C 1
ATOM 635 O O . LYS A 1 81 ? 14.187 -4.550 -16.076 1.00 88.69 81 LYS A O 1
ATOM 640 N N . TYR A 1 82 ? 14.807 -5.169 -13.989 1.00 84.06 82 TYR A N 1
ATOM 641 C CA . TYR A 1 82 ? 16.231 -4.934 -14.120 1.00 84.06 82 TYR A CA 1
ATOM 642 C C . TYR A 1 82 ? 16.910 -6.128 -14.803 1.00 84.06 82 TYR A C 1
ATOM 644 O O . TYR A 1 82 ? 16.738 -7.271 -14.379 1.00 84.06 82 TYR A O 1
ATOM 652 N N . ASP A 1 83 ? 17.698 -5.854 -15.834 1.00 78.06 83 ASP A N 1
ATOM 653 C CA . ASP A 1 83 ? 18.553 -6.808 -16.529 1.00 78.06 83 ASP A CA 1
ATOM 654 C C . ASP A 1 83 ? 20.024 -6.378 -16.377 1.00 78.06 83 ASP A C 1
ATOM 656 O O . ASP A 1 83 ? 20.471 -5.446 -17.057 1.00 78.06 83 ASP A O 1
ATOM 660 N N . PRO A 1 84 ? 20.800 -7.045 -15.502 1.00 69.25 84 PRO A N 1
ATOM 661 C CA . PRO A 1 84 ? 22.198 -6.698 -15.267 1.00 69.25 84 PRO A CA 1
ATOM 662 C C . PRO A 1 84 ? 23.103 -6.986 -16.471 1.00 69.25 84 PRO A C 1
ATOM 664 O O . PRO A 1 84 ? 24.226 -6.487 -16.510 1.00 69.25 84 PRO A O 1
ATOM 667 N N . THR A 1 85 ? 22.661 -7.785 -17.450 1.00 65.81 85 THR A N 1
ATOM 668 C CA . THR A 1 85 ? 23.498 -8.166 -18.601 1.00 65.81 85 THR A CA 1
ATOM 669 C C . THR A 1 85 ? 23.695 -7.026 -19.602 1.00 65.81 85 THR A C 1
ATOM 671 O O . THR A 1 85 ? 24.677 -7.030 -20.343 1.00 65.81 85 THR A O 1
ATOM 674 N N . ASN A 1 86 ? 22.831 -6.006 -19.565 1.00 58.19 86 ASN A N 1
ATOM 675 C CA . ASN A 1 86 ? 22.916 -4.813 -20.416 1.00 58.19 86 ASN A CA 1
ATOM 676 C C . ASN A 1 86 ? 23.730 -3.666 -19.787 1.00 58.19 86 ASN A C 1
ATOM 678 O O . ASN A 1 86 ? 23.874 -2.596 -20.386 1.00 58.19 86 ASN A O 1
ATOM 682 N N . ALA A 1 87 ? 24.291 -3.873 -18.593 1.00 57.38 87 ALA A N 1
ATOM 683 C CA . ALA A 1 87 ? 25.095 -2.876 -17.909 1.00 57.38 87 ALA A CA 1
ATOM 684 C C . ALA A 1 87 ? 26.506 -2.777 -18.523 1.00 57.38 87 ALA A C 1
ATOM 686 O O . ALA A 1 87 ? 27.438 -3.483 -18.140 1.00 57.38 87 ALA A O 1
ATOM 687 N N . ILE A 1 88 ? 26.681 -1.878 -19.495 1.00 54.53 88 ILE A N 1
ATOM 688 C CA . ILE A 1 88 ? 28.003 -1.557 -20.053 1.00 54.53 88 ILE A CA 1
ATOM 689 C C . ILE A 1 88 ? 28.843 -0.856 -18.969 1.00 54.53 88 ILE A C 1
ATOM 691 O O . ILE A 1 88 ? 28.364 0.048 -18.287 1.00 54.53 88 ILE A O 1
ATOM 695 N N . SER A 1 89 ? 30.108 -1.261 -18.833 1.00 51.56 89 SER A N 1
ATOM 696 C CA . SER A 1 89 ? 31.076 -0.971 -17.755 1.00 51.56 89 SER A CA 1
ATOM 697 C C . SER A 1 89 ? 31.446 0.502 -17.481 1.00 51.56 89 SER A C 1
ATOM 699 O O . SER A 1 89 ? 32.428 0.761 -16.787 1.00 51.56 89 SER A O 1
ATOM 701 N N . ASN A 1 90 ? 30.699 1.481 -17.994 1.00 49.59 90 ASN A N 1
ATOM 702 C CA . ASN A 1 90 ? 30.930 2.898 -17.722 1.00 49.59 90 ASN A CA 1
ATOM 703 C C . ASN A 1 90 ? 29.967 3.388 -16.629 1.00 49.59 90 ASN A C 1
ATOM 705 O O . ASN A 1 90 ? 28.776 3.605 -16.864 1.00 49.59 90 ASN A O 1
ATOM 709 N N . ALA A 1 91 ? 30.531 3.579 -15.432 1.00 50.84 91 ALA A N 1
ATOM 710 C CA . ALA A 1 91 ? 29.873 3.834 -14.146 1.00 50.84 91 ALA A CA 1
ATOM 711 C C . ALA A 1 91 ? 28.874 5.012 -14.087 1.00 50.84 91 ALA A C 1
ATOM 713 O O . ALA A 1 91 ? 28.165 5.151 -13.097 1.00 50.84 91 ALA A O 1
ATOM 714 N N . SER A 1 92 ? 28.775 5.852 -15.121 1.00 48.16 92 SER A N 1
ATOM 715 C CA . SER A 1 92 ? 27.858 6.999 -15.163 1.00 48.16 92 SER A CA 1
ATOM 716 C C . SER A 1 92 ? 26.530 6.744 -15.895 1.00 48.16 92 SER A C 1
ATOM 718 O O . SER A 1 92 ? 25.653 7.602 -15.842 1.00 48.16 92 SER A O 1
ATOM 720 N N . SER A 1 93 ? 26.343 5.590 -16.556 1.00 53.41 93 SER A N 1
ATOM 721 C CA . SER A 1 93 ? 25.133 5.287 -17.364 1.00 53.41 93 SER A CA 1
ATOM 722 C C . SER A 1 93 ? 24.445 3.952 -17.037 1.00 53.41 93 SER A C 1
ATOM 724 O O . SER A 1 93 ? 23.545 3.517 -17.752 1.00 53.41 93 SER A O 1
ATOM 726 N N . PHE A 1 94 ? 24.837 3.325 -15.926 1.00 58.53 94 PHE A N 1
ATOM 727 C CA . PHE A 1 94 ? 24.531 1.936 -15.567 1.00 58.53 94 PHE A CA 1
ATOM 728 C C . PHE A 1 94 ? 23.035 1.559 -15.529 1.00 58.53 94 PHE A C 1
ATOM 730 O O . PHE A 1 94 ? 22.707 0.391 -15.705 1.00 58.53 94 PHE A O 1
ATOM 737 N N . CYS A 1 95 ? 22.109 2.503 -15.324 1.00 62.16 95 CYS A N 1
ATOM 738 C CA . CYS A 1 95 ? 20.698 2.158 -15.099 1.00 62.16 95 CYS A CA 1
ATOM 739 C C . CYS A 1 95 ? 19.745 2.359 -16.277 1.00 62.16 95 CYS A C 1
ATOM 741 O O . CYS A 1 95 ? 18.751 1.647 -16.353 1.00 62.16 95 CYS A O 1
ATOM 743 N N . ALA A 1 96 ? 19.989 3.303 -17.189 1.00 57.12 96 ALA A N 1
ATOM 744 C CA . ALA A 1 96 ? 18.980 3.640 -18.201 1.00 57.12 96 ALA A CA 1
ATOM 745 C C . ALA A 1 96 ? 18.764 2.515 -19.232 1.00 57.12 96 ALA A C 1
ATOM 747 O O . ALA A 1 96 ? 17.650 2.332 -19.708 1.00 57.12 96 ALA A O 1
ATOM 748 N N . MET A 1 97 ? 19.810 1.741 -19.545 1.00 57.94 97 MET A N 1
ATOM 749 C CA . MET A 1 97 ? 19.741 0.605 -20.481 1.00 57.94 97 MET A CA 1
ATOM 750 C C . MET A 1 97 ? 19.388 -0.723 -19.800 1.00 57.94 97 MET A C 1
ATOM 752 O O . MET A 1 97 ? 19.257 -1.745 -20.469 1.00 57.94 97 MET A O 1
ATOM 756 N N . SER A 1 98 ? 19.232 -0.710 -18.478 1.00 72.81 98 SER A N 1
ATOM 757 C CA . SER A 1 98 ? 19.148 -1.926 -17.671 1.00 72.81 98 SER A CA 1
ATOM 758 C C . SER A 1 98 ? 17.736 -2.205 -17.174 1.00 72.81 98 SER A C 1
ATOM 760 O O . SER A 1 98 ? 17.552 -3.176 -16.460 1.00 72.81 98 SER A O 1
ATOM 762 N N . PHE A 1 99 ? 16.732 -1.393 -17.526 1.00 83.62 99 PHE A N 1
ATOM 763 C CA . PHE A 1 99 ? 15.336 -1.648 -17.166 1.00 83.62 99 PHE A CA 1
ATOM 764 C C . PHE A 1 99 ? 14.452 -1.826 -18.398 1.00 83.62 99 PHE A C 1
ATOM 766 O O . PHE A 1 99 ? 14.474 -1.020 -19.324 1.00 83.62 99 PHE A O 1
ATOM 773 N N . SER A 1 100 ? 13.626 -2.870 -18.371 1.00 86.88 100 SER A N 1
ATOM 774 C CA . SER A 1 100 ? 12.540 -3.084 -19.328 1.00 86.88 100 SER A CA 1
ATOM 775 C C . SER A 1 100 ? 11.193 -2.869 -18.644 1.00 86.88 100 SER A C 1
ATOM 777 O O . SER A 1 100 ? 10.990 -3.314 -17.513 1.00 86.88 100 SER A O 1
ATOM 779 N N . TYR A 1 101 ? 10.272 -2.190 -19.328 1.00 88.31 101 TYR A N 1
ATOM 780 C CA . TYR A 1 101 ? 8.939 -1.888 -18.809 1.00 88.31 101 TYR A CA 1
ATOM 781 C C . TYR A 1 101 ? 7.871 -2.748 -19.485 1.00 88.31 101 TYR A C 1
ATOM 783 O O . TYR A 1 101 ? 7.951 -3.033 -20.680 1.00 88.31 101 TYR A O 1
ATOM 791 N N . SER A 1 102 ? 6.848 -3.127 -18.726 1.00 89.50 102 SER A N 1
ATOM 792 C CA . SER A 1 102 ? 5.602 -3.705 -19.238 1.00 89.50 102 SER A CA 1
ATOM 793 C C . SER A 1 102 ? 4.434 -3.025 -18.543 1.00 89.50 102 SER A C 1
ATOM 795 O O . SER A 1 102 ? 4.482 -2.867 -17.325 1.00 89.50 102 SER A O 1
ATOM 797 N N . LEU A 1 103 ? 3.419 -2.618 -19.304 1.00 90.06 103 LEU A N 1
ATOM 798 C CA . LEU A 1 103 ? 2.262 -1.871 -18.810 1.00 90.06 103 LEU A CA 1
ATOM 799 C C . LEU A 1 103 ? 0.979 -2.621 -19.167 1.00 90.06 103 LEU A C 1
ATOM 801 O O . LEU A 1 103 ? 0.795 -2.957 -20.333 1.00 90.06 103 LEU A O 1
ATOM 805 N N . GLU A 1 104 ? 0.096 -2.821 -18.192 1.00 90.56 104 GLU A N 1
ATOM 806 C CA . GLU A 1 104 ? -1.235 -3.399 -18.399 1.00 90.56 104 GLU A CA 1
ATOM 807 C C . GLU A 1 104 ? -2.318 -2.448 -17.876 1.00 90.56 104 GLU A C 1
ATOM 809 O O . GLU A 1 104 ? -2.295 -2.029 -16.715 1.00 90.56 104 GLU A O 1
ATOM 814 N N . TYR A 1 105 ? -3.266 -2.093 -18.746 1.00 87.94 105 TYR A N 1
ATOM 815 C CA . TYR A 1 105 ? -4.251 -1.037 -18.501 1.00 87.94 105 TYR A CA 1
ATOM 816 C C . TYR A 1 105 ? -5.582 -1.577 -17.968 1.00 87.94 105 TYR A C 1
ATOM 818 O O . TYR A 1 105 ? -6.139 -2.547 -18.480 1.00 87.94 105 TYR A O 1
ATOM 826 N N . LEU A 1 106 ? -6.153 -0.870 -16.996 1.00 87.44 106 LEU A N 1
ATOM 827 C CA . LEU A 1 106 ? -7.461 -1.132 -16.395 1.00 87.44 106 LEU A CA 1
ATOM 828 C C . LEU A 1 106 ? -8.536 -0.279 -17.084 1.00 87.44 106 LEU A C 1
ATOM 830 O O . LEU A 1 106 ? -9.210 0.532 -16.459 1.00 87.44 106 LEU A O 1
ATOM 834 N N . ILE A 1 107 ? -8.710 -0.478 -18.393 1.00 81.50 107 ILE A N 1
ATOM 835 C CA . ILE A 1 107 ? -9.498 0.402 -19.286 1.00 81.50 107 ILE A CA 1
ATOM 836 C C . ILE A 1 107 ? -10.980 0.512 -18.868 1.00 81.50 107 ILE A C 1
ATOM 838 O O . ILE A 1 107 ? -11.660 1.478 -19.195 1.00 81.50 107 ILE A O 1
ATOM 842 N N . SER A 1 108 ? -11.500 -0.479 -18.138 1.00 83.12 108 SER A N 1
ATOM 843 C CA . SER A 1 108 ? -12.891 -0.489 -17.655 1.00 83.12 108 SER A CA 1
ATOM 844 C C . SER A 1 108 ? -13.121 0.333 -16.381 1.00 83.12 108 SER A C 1
ATOM 846 O O . SER A 1 108 ? -14.257 0.409 -15.915 1.00 83.12 108 SER A O 1
ATOM 848 N N . TYR A 1 109 ? -12.073 0.922 -15.800 1.00 82.25 109 TYR A N 1
ATOM 849 C CA . TYR A 1 109 ? -12.153 1.650 -14.539 1.00 82.25 109 TYR A CA 1
ATOM 850 C C . TYR A 1 109 ? -11.600 3.069 -14.688 1.00 82.25 109 TYR A C 1
ATOM 852 O O . TYR A 1 109 ? -10.507 3.290 -15.203 1.00 82.25 109 TYR A O 1
ATOM 860 N N . GLU A 1 110 ? -12.385 4.036 -14.219 1.00 78.06 110 GLU A N 1
ATOM 861 C CA . GLU A 1 110 ? -12.000 5.448 -14.139 1.00 78.06 110 GLU A CA 1
ATOM 862 C C . GLU A 1 110 ? -10.936 5.685 -13.053 1.00 78.06 110 GLU A C 1
ATOM 864 O O . GLU A 1 110 ? -10.590 4.767 -12.299 1.00 78.06 110 GLU A O 1
ATOM 869 N N . HIS A 1 111 ? -10.496 6.941 -12.922 1.00 79.81 111 HIS A N 1
ATOM 870 C CA . HIS A 1 111 ? -9.665 7.427 -11.821 1.00 79.81 111 HIS A CA 1
ATOM 871 C C . HIS A 1 111 ? -10.117 6.881 -10.464 1.00 79.81 111 HIS A C 1
ATOM 873 O O . HIS A 1 111 ? -11.300 6.955 -10.106 1.00 79.81 111 HIS A O 1
ATOM 879 N N . GLN A 1 112 ? -9.163 6.330 -9.713 1.00 74.81 112 GLN A N 1
ATOM 880 C CA . GLN A 1 112 ? -9.353 5.905 -8.332 1.00 74.81 112 GLN A CA 1
ATOM 881 C C . GLN A 1 112 ? -8.402 6.692 -7.435 1.00 74.81 112 GLN A C 1
ATOM 883 O O . GLN A 1 112 ? -7.189 6.514 -7.512 1.00 74.81 112 GLN A O 1
ATOM 888 N N . GLU A 1 113 ? -8.968 7.513 -6.553 1.00 72.00 113 GLU A N 1
ATOM 889 C CA . GLU A 1 113 ? -8.211 8.295 -5.565 1.00 72.00 113 GLU A CA 1
ATOM 890 C C . GLU A 1 113 ? -7.425 7.387 -4.605 1.00 72.00 113 GLU A C 1
ATOM 892 O O . GLU A 1 113 ? -6.294 7.685 -4.224 1.00 72.00 113 GLU A O 1
ATOM 897 N N . TYR A 1 114 ? -8.020 6.240 -4.266 1.00 76.69 114 TYR A N 1
ATOM 898 C CA . TYR A 1 114 ? -7.502 5.273 -3.303 1.00 76.69 114 TYR A CA 1
ATOM 899 C C . TYR A 1 114 ? -7.203 3.948 -3.999 1.00 76.69 114 TYR A C 1
ATOM 901 O O . TYR A 1 114 ? -7.955 2.974 -3.895 1.00 76.69 114 TYR A O 1
ATOM 909 N N . TYR A 1 115 ? -6.111 3.932 -4.758 1.00 84.44 115 TYR A N 1
ATOM 910 C CA . TYR A 1 115 ? -5.587 2.730 -5.395 1.00 84.44 115 TYR A CA 1
ATOM 911 C C . TYR A 1 115 ? -4.157 2.471 -4.922 1.00 84.44 115 TYR A C 1
ATOM 913 O O . TYR A 1 115 ? -3.221 3.215 -5.210 1.00 84.44 115 TYR A O 1
ATOM 921 N N . ILE A 1 116 ? -4.004 1.371 -4.187 1.00 89.06 116 ILE A N 1
ATOM 922 C CA . ILE A 1 116 ? -2.732 0.912 -3.635 1.00 89.06 116 ILE A CA 1
ATOM 923 C C . ILE A 1 116 ? -2.351 -0.446 -4.217 1.00 89.06 116 ILE A C 1
ATOM 925 O O . ILE A 1 116 ? -3.215 -1.244 -4.588 1.00 89.06 116 ILE A O 1
ATOM 929 N N . ILE A 1 117 ? -1.050 -0.733 -4.254 1.00 93.19 117 ILE A N 1
ATOM 930 C CA . ILE A 1 117 ? -0.533 -2.032 -4.693 1.00 93.19 117 ILE A CA 1
ATOM 931 C C . ILE A 1 117 ? 0.267 -2.730 -3.594 1.00 93.19 117 ILE A C 1
ATOM 933 O O . ILE A 1 117 ? 1.120 -2.144 -2.926 1.00 93.19 117 ILE A O 1
ATOM 937 N N . GLY A 1 118 ? 0.004 -4.022 -3.430 1.00 91.69 118 GLY A N 1
ATOM 938 C CA . GLY A 1 118 ? 0.791 -4.952 -2.631 1.00 91.69 118 GLY A CA 1
ATOM 939 C C . GLY A 1 118 ? 1.557 -5.901 -3.545 1.00 91.69 118 GLY A C 1
ATOM 940 O O . GLY A 1 118 ? 1.115 -6.205 -4.645 1.00 91.69 118 GLY A O 1
ATOM 941 N N . VAL A 1 119 ? 2.719 -6.373 -3.106 1.00 90.12 119 VAL A N 1
ATOM 942 C CA . VAL A 1 119 ? 3.544 -7.307 -3.887 1.00 90.12 119 VAL A CA 1
ATOM 943 C C . VAL A 1 119 ? 3.953 -8.444 -2.972 1.00 90.12 119 VAL A C 1
ATOM 945 O O . VAL A 1 119 ? 4.354 -8.196 -1.832 1.00 90.12 119 VAL A O 1
ATOM 948 N N . GLU A 1 120 ? 3.820 -9.671 -3.465 1.00 89.31 120 GLU A N 1
ATOM 949 C CA . GLU A 1 120 ? 4.274 -10.871 -2.765 1.00 89.31 120 GLU A CA 1
ATOM 950 C C . GLU A 1 120 ? 5.780 -10.775 -2.446 1.00 89.31 120 GLU A C 1
ATOM 952 O O . GLU A 1 120 ? 6.524 -10.172 -3.224 1.00 89.31 120 GLU A O 1
ATOM 957 N N . PRO A 1 121 ? 6.289 -11.371 -1.347 1.00 85.94 121 PRO A N 1
ATOM 958 C CA . PRO A 1 121 ? 7.705 -11.279 -0.995 1.00 85.94 121 PRO A CA 1
ATOM 959 C C . PRO A 1 121 ? 8.684 -11.602 -2.131 1.00 85.94 121 PRO A C 1
ATOM 961 O O . PRO A 1 121 ? 9.677 -10.897 -2.272 1.00 85.94 121 PRO A O 1
ATOM 964 N N . GLN A 1 122 ? 8.393 -12.604 -2.962 1.00 86.06 122 GLN A N 1
ATOM 965 C CA . GLN A 1 122 ? 9.250 -13.019 -4.085 1.00 86.06 122 GLN A CA 1
ATOM 966 C C . GLN A 1 122 ? 9.158 -12.079 -5.294 1.00 86.06 122 GLN A C 1
ATOM 968 O O . GLN A 1 122 ? 9.974 -12.147 -6.209 1.00 86.06 122 GLN A O 1
ATOM 973 N N . GLY A 1 123 ? 8.160 -11.196 -5.306 1.00 86.44 123 GLY A N 1
ATOM 974 C CA . GLY A 1 123 ? 7.945 -10.236 -6.370 1.00 86.44 123 GLY A CA 1
ATOM 975 C C . GLY A 1 123 ? 7.280 -10.809 -7.614 1.00 86.44 123 GLY A C 1
ATOM 976 O O . GLY A 1 123 ? 7.220 -10.082 -8.592 1.00 86.44 123 GLY A O 1
ATOM 977 N N . ARG A 1 124 ? 6.787 -12.055 -7.629 1.00 87.81 124 ARG A N 1
ATOM 978 C CA . ARG A 1 124 ? 6.125 -12.620 -8.817 1.00 87.81 124 ARG A CA 1
ATOM 979 C C . ARG A 1 124 ? 4.761 -11.982 -9.071 1.00 87.81 124 ARG A C 1
ATOM 981 O O . ARG A 1 124 ? 4.523 -11.505 -10.184 1.00 87.81 124 ARG A O 1
ATOM 988 N N . PHE A 1 125 ? 3.911 -11.968 -8.045 1.00 90.25 125 PHE A N 1
ATOM 989 C CA . PHE A 1 125 ? 2.560 -11.421 -8.111 1.00 90.25 125 PHE A CA 1
ATOM 990 C C . PHE A 1 125 ? 2.476 -10.028 -7.485 1.00 90.25 125 PHE A C 1
ATOM 992 O O . PHE A 1 125 ? 2.962 -9.788 -6.372 1.00 90.25 125 PHE A O 1
ATOM 999 N N . ALA A 1 126 ? 1.798 -9.128 -8.190 1.00 92.19 126 ALA A N 1
ATOM 1000 C CA . ALA A 1 126 ? 1.342 -7.852 -7.664 1.00 92.19 126 ALA A CA 1
ATOM 1001 C C . ALA A 1 126 ? -0.183 -7.856 -7.555 1.00 92.19 126 ALA A C 1
ATOM 1003 O O . ALA A 1 126 ? -0.883 -8.380 -8.416 1.00 92.19 126 ALA A O 1
ATOM 1004 N N . TYR A 1 127 ? -0.687 -7.246 -6.495 1.00 93.25 127 TYR A N 1
ATOM 1005 C CA . TYR A 1 127 ? -2.102 -7.150 -6.189 1.00 93.25 127 TYR A CA 1
ATOM 1006 C C . TYR A 1 127 ? -2.466 -5.680 -6.111 1.00 93.25 127 TYR A C 1
ATOM 1008 O O . TYR A 1 127 ? -1.842 -4.938 -5.352 1.00 93.25 127 TYR A O 1
ATOM 1016 N N . GLY A 1 128 ? -3.460 -5.255 -6.878 1.00 93.62 128 GLY A N 1
ATOM 1017 C CA . GLY A 1 128 ? -3.998 -3.905 -6.775 1.00 93.62 128 GLY A CA 1
ATOM 1018 C C . GLY A 1 128 ? -5.308 -3.892 -6.024 1.00 93.62 128 GLY A C 1
ATOM 1019 O O . GLY A 1 128 ? -6.162 -4.739 -6.268 1.00 93.62 128 GLY A O 1
ATOM 1020 N N . PHE A 1 129 ? -5.469 -2.920 -5.134 1.00 93.19 129 PHE A N 1
ATOM 1021 C CA . PHE A 1 129 ? -6.653 -2.771 -4.303 1.00 93.19 129 PHE A CA 1
ATOM 1022 C C . PHE A 1 129 ? -7.207 -1.357 -4.423 1.00 93.19 129 PHE A C 1
ATOM 1024 O O . PHE A 1 129 ? -6.498 -0.381 -4.182 1.00 93.19 129 PHE A O 1
ATOM 1031 N N . SER A 1 130 ? -8.493 -1.271 -4.750 1.00 91.19 130 SER A N 1
ATOM 1032 C CA . SER A 1 130 ? -9.300 -0.054 -4.686 1.00 91.19 130 SER A CA 1
ATOM 1033 C C . SER A 1 130 ? -10.691 -0.384 -4.133 1.00 91.19 130 SER A C 1
ATOM 1035 O O . SER A 1 130 ? -11.035 -1.550 -3.905 1.00 91.19 130 SER A O 1
ATOM 1037 N N . ASN A 1 131 ? -11.521 0.636 -3.940 1.00 87.56 131 ASN A N 1
ATOM 1038 C CA . ASN A 1 131 ? -12.938 0.457 -3.622 1.00 87.56 131 ASN A CA 1
ATOM 1039 C C . ASN A 1 131 ? -13.725 -0.179 -4.791 1.00 87.56 131 ASN A C 1
ATOM 1041 O O . ASN A 1 131 ? -14.600 -1.016 -4.560 1.00 87.56 131 ASN A O 1
ATOM 1045 N N . LYS A 1 132 ? -13.420 0.176 -6.049 1.00 88.81 132 LYS A N 1
ATOM 1046 C CA . LYS A 1 132 ? -14.174 -0.291 -7.230 1.00 88.81 132 LYS A CA 1
ATOM 1047 C C . LYS A 1 132 ? -13.683 -1.622 -7.795 1.00 88.81 132 LYS A C 1
ATOM 1049 O O . LYS A 1 132 ? -14.505 -2.416 -8.263 1.00 88.81 132 LYS A O 1
ATOM 1054 N N . PHE A 1 133 ? -12.381 -1.879 -7.750 1.00 91.31 133 PHE A N 1
ATOM 1055 C CA . PHE A 1 133 ? -11.758 -3.070 -8.325 1.00 91.31 133 PHE A CA 1
ATOM 1056 C C . PHE A 1 133 ? -10.605 -3.618 -7.490 1.00 91.31 133 PHE A C 1
ATOM 1058 O O . PHE A 1 133 ? -9.951 -2.900 -6.731 1.00 91.31 133 PHE A O 1
ATOM 1065 N N . ILE A 1 134 ? -10.326 -4.895 -7.709 1.00 92.81 134 ILE A N 1
ATOM 1066 C CA . ILE A 1 134 ? -9.115 -5.579 -7.268 1.00 92.81 134 ILE A CA 1
ATOM 1067 C C . ILE A 1 134 ? -8.564 -6.328 -8.475 1.00 92.81 134 ILE A C 1
ATOM 1069 O O . ILE A 1 134 ? -9.335 -6.738 -9.341 1.00 92.81 134 ILE A O 1
ATOM 1073 N N . PHE A 1 135 ? -7.249 -6.487 -8.558 1.00 92.31 135 PHE A N 1
ATOM 1074 C CA . PHE A 1 135 ? -6.643 -7.353 -9.563 1.00 92.31 135 PHE A CA 1
ATOM 1075 C C . PHE A 1 135 ? -5.473 -8.143 -8.990 1.00 92.31 135 PHE A C 1
ATOM 1077 O O . PHE A 1 135 ? -4.852 -7.734 -8.004 1.00 92.31 135 PHE A O 1
ATOM 1084 N N . VAL A 1 136 ? -5.137 -9.231 -9.679 1.00 91.88 136 VAL A N 1
ATOM 1085 C CA . VAL A 1 136 ? -3.835 -9.898 -9.583 1.00 91.88 136 VAL A CA 1
ATOM 1086 C C . VAL A 1 136 ? -3.109 -9.718 -10.910 1.00 91.88 136 VAL A C 1
ATOM 1088 O O . VAL A 1 136 ? -3.717 -9.810 -11.976 1.00 91.88 136 VAL A O 1
ATOM 1091 N N . PHE A 1 137 ? -1.816 -9.427 -10.837 1.00 91.56 137 PHE A N 1
ATOM 1092 C CA . PHE A 1 137 ? -0.924 -9.324 -11.981 1.00 91.56 137 PHE A CA 1
ATOM 1093 C C . PHE A 1 137 ? 0.257 -10.281 -11.794 1.00 91.56 137 PHE A C 1
ATOM 1095 O O . PHE A 1 137 ? 1.032 -10.134 -10.844 1.00 91.56 137 PHE A O 1
ATOM 1102 N N . ASP A 1 138 ? 0.394 -11.256 -12.699 1.00 90.25 138 ASP A N 1
ATOM 1103 C CA . ASP A 1 138 ? 1.543 -12.168 -12.758 1.00 90.25 138 ASP A CA 1
ATOM 1104 C C . ASP A 1 138 ? 2.630 -11.582 -13.667 1.00 90.25 138 ASP A C 1
ATOM 1106 O O . ASP A 1 138 ? 2.473 -11.462 -14.884 1.00 90.25 138 ASP A O 1
ATOM 1110 N N . SER A 1 139 ? 3.775 -11.235 -13.083 1.00 87.62 139 SER A N 1
ATOM 1111 C CA . SER A 1 139 ? 4.895 -10.683 -13.847 1.00 87.62 139 SER A CA 1
ATOM 1112 C C . SER A 1 139 ? 5.566 -11.689 -14.794 1.00 87.62 139 SER A C 1
ATOM 1114 O O . SER A 1 139 ? 6.326 -11.265 -15.676 1.00 87.62 139 SER A O 1
ATOM 1116 N N . GLU A 1 140 ? 5.338 -12.996 -14.627 1.00 86.12 140 GLU A N 1
ATOM 1117 C CA . GLU A 1 140 ? 5.822 -14.048 -15.531 1.00 86.12 140 GLU A CA 1
ATOM 1118 C C . GLU A 1 140 ? 4.846 -14.302 -16.685 1.00 86.12 140 GLU A C 1
ATOM 1120 O O . GLU A 1 140 ? 5.281 -14.535 -17.814 1.00 86.12 140 GLU A O 1
ATOM 1125 N N . ASN A 1 141 ? 3.540 -14.185 -16.431 1.00 84.88 141 ASN A N 1
ATOM 1126 C CA . ASN A 1 141 ? 2.482 -14.383 -17.417 1.00 84.88 141 ASN A CA 1
ATOM 1127 C C . ASN A 1 141 ? 1.713 -13.080 -17.675 1.00 84.88 141 ASN A C 1
ATOM 1129 O O . ASN A 1 141 ? 0.622 -12.852 -17.169 1.00 84.88 141 ASN A O 1
ATOM 1133 N N . ARG A 1 142 ? 2.284 -12.210 -18.510 1.00 68.81 142 ARG A N 1
ATOM 1134 C CA . ARG A 1 142 ? 1.801 -10.828 -18.697 1.00 68.81 142 ARG A CA 1
ATOM 1135 C C . ARG A 1 142 ? 0.364 -10.712 -19.217 1.00 68.81 142 ARG A C 1
ATOM 1137 O O . ARG A 1 142 ? -0.263 -9.685 -19.011 1.00 68.81 142 ARG A O 1
ATOM 1144 N N . SER A 1 143 ? -0.173 -11.756 -19.849 1.00 69.31 143 SER A N 1
ATOM 1145 C CA . SER A 1 143 ? -1.567 -11.786 -20.307 1.00 69.31 143 SER A CA 1
ATOM 1146 C C . SER A 1 143 ? -2.606 -11.939 -19.189 1.00 69.31 143 SER A C 1
ATOM 1148 O O . SER A 1 143 ? -3.796 -11.837 -19.471 1.00 69.31 143 SER A O 1
ATOM 1150 N N . THR A 1 144 ? -2.200 -12.191 -17.941 1.00 71.00 144 THR A N 1
ATOM 1151 C CA . THR A 1 144 ? -3.121 -12.438 -16.819 1.00 71.00 144 THR A CA 1
ATOM 1152 C C . THR A 1 144 ? -3.238 -11.218 -15.909 1.00 71.00 144 THR A C 1
ATOM 1154 O O . THR A 1 144 ? -2.921 -11.286 -14.720 1.00 71.00 144 THR A O 1
ATOM 1157 N N . LEU A 1 145 ? -3.667 -10.080 -16.463 1.00 85.38 145 LEU A N 1
ATOM 1158 C CA . LEU A 1 145 ? -4.300 -9.053 -15.639 1.00 85.38 145 LEU A CA 1
ATOM 1159 C C . LEU A 1 145 ? -5.768 -9.446 -15.476 1.00 85.38 145 LEU A C 1
ATOM 1161 O O . LEU A 1 145 ? -6.556 -9.339 -16.414 1.00 85.38 145 LEU A O 1
ATOM 1165 N N . GLU A 1 146 ? -6.126 -9.905 -14.283 1.00 84.06 146 GLU A N 1
ATOM 1166 C CA . GLU A 1 146 ? -7.485 -10.347 -13.968 1.00 84.06 146 GLU A CA 1
ATOM 1167 C C . GLU A 1 146 ? -8.120 -9.362 -12.983 1.00 84.06 146 GLU A C 1
ATOM 1169 O O . GLU A 1 146 ? -7.974 -9.533 -11.773 1.00 84.06 146 GLU A O 1
ATOM 1174 N N . PRO A 1 147 ? -8.778 -8.285 -13.454 1.00 90.06 147 PRO A N 1
ATOM 1175 C CA . PRO A 1 147 ? -9.494 -7.380 -12.576 1.00 90.06 147 PRO A CA 1
ATOM 1176 C C . PRO A 1 147 ? -10.912 -7.887 -12.306 1.00 90.06 147 PRO A C 1
ATOM 1178 O O . PRO A 1 147 ? -11.621 -8.332 -13.209 1.00 90.06 147 PRO A O 1
ATOM 1181 N N . TRP A 1 148 ? -11.379 -7.728 -11.075 1.00 91.44 148 TRP A N 1
ATOM 1182 C CA . TRP A 1 148 ? -12.770 -7.965 -10.703 1.00 91.44 148 TRP A CA 1
ATOM 1183 C C . TRP A 1 148 ? -13.290 -6.859 -9.788 1.00 91.44 148 TRP A C 1
ATOM 1185 O O . TRP A 1 148 ? -12.531 -6.079 -9.212 1.00 91.44 148 TRP A O 1
ATOM 1195 N N . HIS A 1 149 ? -14.614 -6.780 -9.654 1.00 89.88 149 HIS A N 1
ATOM 1196 C CA . HIS A 1 149 ? -15.253 -5.768 -8.821 1.00 89.88 149 HIS A CA 1
ATOM 1197 C C . HIS A 1 149 ? -14.906 -5.949 -7.340 1.00 89.88 149 HIS A C 1
ATOM 1199 O O . HIS A 1 149 ? -15.110 -7.026 -6.781 1.00 89.88 149 HIS A O 1
ATOM 1205 N N . GLY A 1 150 ? -14.506 -4.862 -6.673 1.00 85.25 150 GLY A N 1
ATOM 1206 C CA . GLY A 1 150 ? -14.169 -4.858 -5.243 1.00 85.25 150 GLY A CA 1
ATOM 1207 C C . GLY A 1 150 ? -15.307 -5.369 -4.352 1.00 85.25 150 GLY A C 1
ATOM 1208 O O . GLY A 1 150 ? -15.062 -6.040 -3.353 1.00 85.25 150 GLY A O 1
ATOM 1209 N N . ASN A 1 151 ? -16.561 -5.181 -4.781 1.00 85.81 151 ASN A N 1
ATOM 1210 C CA . ASN A 1 151 ? -17.765 -5.706 -4.123 1.00 85.81 151 ASN A CA 1
ATOM 1211 C C . ASN A 1 151 ? -17.793 -7.237 -3.955 1.00 85.81 151 ASN A C 1
ATOM 1213 O O . ASN A 1 151 ? -18.617 -7.734 -3.191 1.00 85.81 151 ASN A O 1
ATOM 1217 N N . LEU A 1 152 ? -16.963 -7.980 -4.692 1.00 86.06 152 LEU A N 1
ATOM 1218 C CA . LEU A 1 152 ? -16.851 -9.436 -4.568 1.00 86.06 152 LEU A CA 1
ATOM 1219 C C . LEU A 1 152 ? -15.877 -9.863 -3.461 1.00 86.06 152 LEU A C 1
ATOM 1221 O O . LEU A 1 152 ? -15.921 -11.011 -3.030 1.00 86.06 152 LEU A O 1
ATOM 1225 N N . THR A 1 153 ? -15.011 -8.958 -3.001 1.00 88.19 153 THR A N 1
ATOM 1226 C CA . THR A 1 153 ? -13.982 -9.245 -1.992 1.00 88.19 153 THR A CA 1
ATOM 1227 C C . THR A 1 153 ? -14.239 -8.507 -0.686 1.00 88.19 153 THR A C 1
ATOM 1229 O O . THR A 1 153 ? -14.034 -9.083 0.380 1.00 88.19 153 THR A O 1
ATOM 1232 N N . TRP A 1 154 ? -14.681 -7.248 -0.743 1.00 93.25 154 TRP A N 1
ATOM 1233 C CA . TRP A 1 154 ? -14.893 -6.431 0.448 1.00 93.25 154 TRP A CA 1
ATOM 1234 C C . TRP A 1 154 ? -16.209 -6.790 1.147 1.00 93.25 154 TRP A C 1
ATOM 1236 O O . TRP A 1 154 ? -17.269 -6.653 0.531 1.00 93.25 154 TRP A O 1
ATOM 1246 N N . PRO A 1 155 ? -16.185 -7.170 2.444 1.00 93.50 155 PRO A N 1
ATOM 1247 C CA . PRO A 1 155 ? -17.411 -7.362 3.217 1.00 93.50 155 PRO A CA 1
ATOM 1248 C C . PRO A 1 155 ? -18.259 -6.087 3.278 1.00 93.50 155 PRO A C 1
ATOM 1250 O O . PRO A 1 155 ? -19.485 -6.150 3.212 1.00 93.50 155 PRO A O 1
ATOM 1253 N N . ASN A 1 156 ? -17.602 -4.924 3.358 1.00 92.25 156 ASN A N 1
ATOM 1254 C CA . ASN A 1 156 ? -18.239 -3.617 3.262 1.00 92.25 156 ASN A CA 1
ATOM 1255 C C . ASN A 1 156 ? -17.833 -2.918 1.952 1.00 92.25 156 ASN A C 1
ATOM 1257 O O . ASN A 1 156 ? -16.655 -2.653 1.719 1.00 92.25 156 ASN A O 1
ATOM 1261 N N . ARG A 1 157 ? -18.824 -2.586 1.116 1.00 90.00 157 ARG A N 1
ATOM 1262 C CA . ARG A 1 157 ? -18.639 -1.962 -0.208 1.00 90.00 157 ARG A CA 1
ATOM 1263 C C . ARG A 1 157 ? -18.081 -0.542 -0.154 1.00 90.00 157 ARG A C 1
ATOM 1265 O O . ARG A 1 157 ? -17.572 -0.057 -1.156 1.00 90.00 157 ARG A O 1
ATOM 1272 N N . SER A 1 158 ? -18.180 0.124 0.991 1.00 91.12 158 SER A N 1
ATOM 1273 C CA . SER A 1 158 ? -17.624 1.461 1.189 1.00 91.12 158 SER A CA 1
ATOM 1274 C C . SER A 1 158 ? -16.140 1.431 1.571 1.00 91.12 158 SER A C 1
ATOM 1276 O O . SER A 1 158 ? -15.641 2.430 2.078 1.00 91.12 158 SER A O 1
ATOM 1278 N N . PHE A 1 159 ? -15.467 0.278 1.505 1.00 93.25 159 PHE A N 1
ATOM 1279 C CA . PHE A 1 159 ? -14.088 0.172 1.965 1.00 93.25 159 PHE A CA 1
ATOM 1280 C C . PHE A 1 159 ? -13.141 0.994 1.085 1.00 93.25 159 PHE A C 1
ATOM 1282 O O . PHE A 1 159 ? -13.107 0.825 -0.133 1.00 93.25 159 PHE A O 1
ATOM 1289 N N . ILE A 1 160 ? -12.356 1.853 1.729 1.00 91.06 160 ILE A N 1
ATOM 1290 C CA . ILE A 1 160 ? -11.362 2.729 1.115 1.00 91.06 160 ILE A CA 1
ATOM 1291 C C . ILE A 1 160 ? -9.978 2.254 1.572 1.00 91.06 160 ILE A C 1
ATOM 1293 O O . ILE A 1 160 ? -9.652 2.436 2.747 1.00 91.06 160 ILE A O 1
ATOM 1297 N N . PRO A 1 161 ? -9.171 1.617 0.706 1.00 91.56 161 PRO A N 1
ATOM 1298 C CA . PRO A 1 161 ? -7.875 1.076 1.102 1.00 91.56 161 PRO A CA 1
ATOM 1299 C C . PRO A 1 161 ? -6.802 2.172 1.206 1.00 91.56 161 PRO A C 1
ATOM 1301 O O . PRO A 1 161 ? -6.677 3.006 0.316 1.00 91.56 161 PRO A O 1
ATOM 1304 N N . HIS A 1 162 ? -5.988 2.132 2.267 1.00 90.00 162 HIS A N 1
ATOM 1305 C CA . HIS A 1 162 ? -4.900 3.095 2.511 1.00 90.00 162 HIS A CA 1
ATOM 1306 C C . HIS A 1 162 ? -3.509 2.459 2.550 1.00 90.00 162 HIS A C 1
ATOM 1308 O O . HIS A 1 162 ? -2.546 3.059 2.083 1.00 90.00 162 HIS A O 1
ATOM 1314 N N . ALA A 1 163 ? -3.377 1.247 3.088 1.00 90.38 163 ALA A N 1
ATOM 1315 C CA . ALA A 1 163 ? -2.109 0.527 3.065 1.00 90.38 163 ALA A CA 1
ATOM 1316 C C . ALA A 1 163 ? -2.330 -0.977 2.960 1.00 90.38 163 ALA A C 1
ATOM 1318 O O . ALA A 1 163 ? -3.341 -1.508 3.419 1.00 90.38 163 ALA A O 1
ATOM 1319 N N . VAL A 1 164 ? -1.365 -1.668 2.356 1.00 93.19 164 VAL A N 1
ATOM 1320 C CA . VAL A 1 164 ? -1.385 -3.120 2.195 1.00 93.19 164 VAL A CA 1
ATOM 1321 C C . VAL A 1 164 ? 0.011 -3.698 2.379 1.00 93.19 164 VAL A C 1
ATOM 1323 O O . VAL A 1 164 ? 1.008 -3.127 1.937 1.00 93.19 164 VAL A O 1
ATOM 1326 N N . ASN A 1 165 ? 0.085 -4.859 3.020 1.00 91.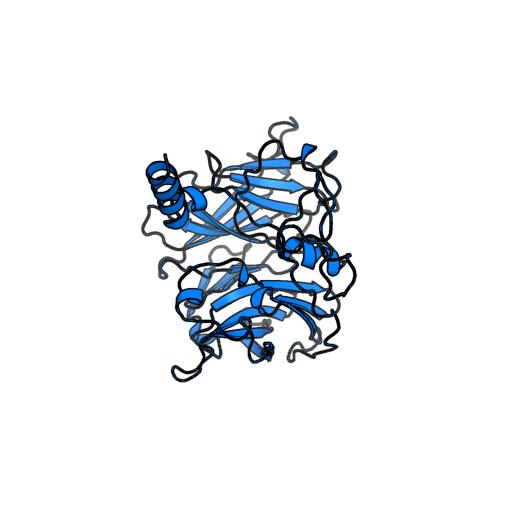00 165 ASN A N 1
ATOM 1327 C CA . ASN A 1 165 ? 1.305 -5.640 3.124 1.00 91.00 165 ASN A CA 1
ATOM 1328 C C . ASN A 1 165 ? 0.984 -7.119 2.881 1.00 91.00 165 ASN A C 1
ATOM 1330 O O . ASN A 1 165 ? -0.024 -7.627 3.367 1.00 91.00 165 ASN A O 1
ATOM 1334 N N . ILE A 1 166 ? 1.819 -7.797 2.096 1.00 91.38 166 ILE A N 1
ATOM 1335 C CA . ILE A 1 166 ? 1.574 -9.166 1.634 1.00 91.38 166 ILE A CA 1
ATOM 1336 C C . ILE A 1 166 ? 2.722 -10.062 2.101 1.00 91.38 166 ILE A C 1
ATOM 1338 O O . ILE A 1 166 ? 3.900 -9.721 1.974 1.00 91.38 166 ILE A O 1
ATOM 1342 N N . SER A 1 167 ? 2.355 -11.201 2.681 1.00 89.50 167 SER A N 1
ATOM 1343 C CA . SER A 1 167 ? 3.225 -12.333 2.996 1.00 89.50 167 SER A CA 1
ATOM 1344 C C . SER A 1 167 ? 3.027 -13.438 1.949 1.00 89.50 167 SER A C 1
ATOM 1346 O O . SER A 1 167 ? 2.246 -13.279 1.018 1.00 89.50 167 SER A O 1
ATOM 1348 N N . ASN A 1 168 ? 3.712 -14.571 2.088 1.00 84.88 168 ASN A N 1
ATOM 1349 C CA . ASN A 1 168 ? 3.588 -15.680 1.133 1.00 84.88 168 ASN A CA 1
ATOM 1350 C C . ASN A 1 168 ? 2.177 -16.302 1.122 1.00 84.88 168 ASN A C 1
ATOM 1352 O O . ASN A 1 168 ? 1.713 -16.752 0.085 1.00 84.88 168 ASN A O 1
ATOM 1356 N N . ASN A 1 169 ? 1.496 -16.332 2.274 1.00 88.00 169 ASN A N 1
ATOM 1357 C CA . ASN A 1 169 ? 0.239 -17.083 2.432 1.00 88.00 169 ASN A CA 1
ATOM 1358 C C . ASN A 1 169 ? -0.965 -16.196 2.780 1.00 88.00 169 ASN A C 1
ATOM 1360 O O . ASN A 1 169 ? -2.107 -16.640 2.731 1.00 88.00 169 ASN A O 1
ATOM 1364 N N . PHE A 1 170 ? -0.722 -14.956 3.199 1.00 93.25 170 PHE A N 1
ATOM 1365 C CA . PHE A 1 170 ? -1.761 -14.045 3.671 1.00 93.25 170 PHE A CA 1
ATOM 1366 C C . PHE A 1 170 ? -1.337 -12.597 3.464 1.00 93.25 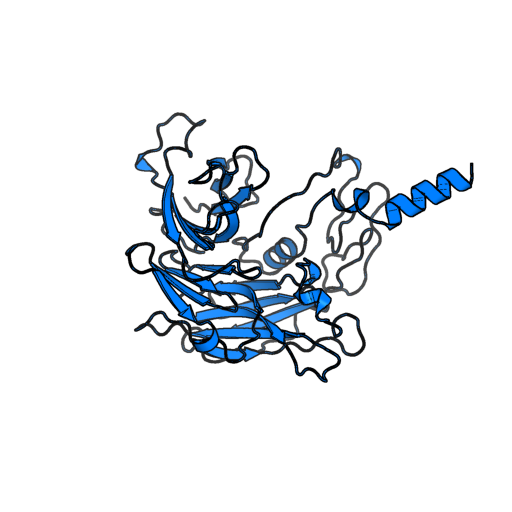170 PHE A C 1
ATOM 1368 O O . PHE A 1 170 ? -0.161 -12.302 3.245 1.00 93.25 170 PHE A O 1
ATOM 1375 N N . GLY A 1 171 ? -2.294 -11.684 3.544 1.00 94.00 171 GLY A N 1
ATOM 1376 C CA . GLY A 1 171 ? -2.065 -10.253 3.426 1.00 94.00 171 GLY A CA 1
ATOM 1377 C C . GLY A 1 171 ? -2.853 -9.495 4.474 1.00 94.00 171 GLY A C 1
ATOM 1378 O O . GLY A 1 171 ? -3.846 -9.984 5.001 1.00 94.00 171 GLY A O 1
ATOM 1379 N N . ILE A 1 172 ? -2.406 -8.288 4.773 1.00 95.81 172 ILE A N 1
ATOM 1380 C CA . ILE A 1 172 ? -3.116 -7.357 5.640 1.00 95.81 172 ILE A CA 1
ATOM 1381 C C . ILE A 1 172 ? -3.372 -6.113 4.818 1.00 95.81 172 ILE A C 1
ATOM 1383 O O . ILE A 1 172 ? -2.446 -5.572 4.212 1.00 95.81 172 ILE A O 1
ATOM 1387 N N . ILE A 1 173 ? -4.620 -5.666 4.805 1.00 96.00 173 ILE A N 1
ATOM 1388 C CA . ILE A 1 173 ? -5.007 -4.401 4.195 1.00 96.00 173 ILE A CA 1
ATOM 1389 C C . ILE A 1 173 ? -5.769 -3.570 5.216 1.00 96.00 173 ILE A C 1
ATOM 1391 O O . ILE A 1 173 ? -6.592 -4.088 5.970 1.00 96.00 173 ILE A O 1
ATOM 1395 N N . VAL A 1 174 ? -5.458 -2.282 5.265 1.00 95.19 174 VAL A N 1
ATOM 1396 C CA . VAL A 1 174 ? -6.065 -1.335 6.199 1.00 95.19 174 VAL A CA 1
ATOM 1397 C C . VAL A 1 174 ? -6.628 -0.154 5.444 1.00 95.19 174 VAL A C 1
ATOM 1399 O O . VAL A 1 174 ? -6.157 0.196 4.358 1.00 95.19 174 VAL A O 1
ATOM 1402 N N . GLY A 1 175 ? -7.647 0.452 6.028 1.00 93.50 175 GLY A N 1
ATOM 1403 C CA . GLY A 1 175 ? -8.350 1.559 5.416 1.00 93.50 175 GLY A CA 1
ATOM 1404 C C . GLY A 1 175 ? -9.543 1.988 6.245 1.00 93.50 175 GLY A C 1
ATOM 1405 O O . GLY A 1 175 ? -9.591 1.731 7.449 1.00 93.50 175 GLY A O 1
ATOM 1406 N N . PHE A 1 176 ? -10.518 2.605 5.592 1.00 92.06 176 PHE A N 1
ATOM 1407 C CA . PHE A 1 176 ? -11.735 3.086 6.235 1.00 92.06 176 PHE A CA 1
ATOM 1408 C C . PHE A 1 176 ? -12.975 2.431 5.646 1.00 92.06 176 PHE A C 1
ATOM 1410 O O . PHE A 1 176 ? -13.022 2.104 4.465 1.00 92.06 176 PHE A O 1
ATOM 1417 N N . ILE A 1 177 ? -13.998 2.264 6.474 1.00 93.19 177 ILE A N 1
ATOM 1418 C CA . ILE A 1 177 ? -15.364 1.968 6.044 1.00 93.19 177 ILE A CA 1
ATOM 1419 C C . ILE A 1 177 ? -16.272 3.120 6.444 1.00 93.19 177 ILE A C 1
ATOM 1421 O O . ILE A 1 177 ? -16.022 3.787 7.443 1.00 93.19 177 ILE A O 1
ATOM 1425 N N . GLN A 1 178 ? -17.318 3.346 5.665 1.00 90.69 178 GLN A N 1
ATOM 1426 C CA . GLN A 1 178 ? -18.354 4.313 5.956 1.00 90.69 178 GLN A CA 1
ATOM 1427 C C . GLN A 1 178 ? -19.331 3.694 6.957 1.00 90.69 178 GLN A C 1
ATOM 1429 O O . GLN A 1 178 ? -19.758 2.547 6.798 1.00 90.69 178 GLN A O 1
ATOM 1434 N N . ASN A 1 179 ? -19.670 4.467 7.980 1.00 88.81 179 ASN A N 1
ATOM 1435 C CA . ASN A 1 179 ? -20.694 4.127 8.956 1.00 88.81 179 ASN A CA 1
ATOM 1436 C C . ASN A 1 179 ? -22.075 4.577 8.466 1.00 88.81 179 ASN A C 1
ATOM 1438 O O . ASN A 1 179 ? -22.211 5.268 7.451 1.00 88.81 179 ASN A O 1
ATOM 1442 N N . ASP A 1 180 ? -23.112 4.219 9.217 1.00 86.69 180 ASP A N 1
ATOM 1443 C CA . ASP A 1 180 ? -24.478 4.614 8.895 1.00 86.69 180 ASP A CA 1
ATOM 1444 C C . ASP A 1 180 ? -24.642 6.138 8.810 1.00 86.69 180 ASP A C 1
ATOM 1446 O O . ASP A 1 180 ? -24.022 6.920 9.531 1.00 86.69 180 ASP A O 1
ATOM 1450 N N . LEU A 1 181 ? -25.559 6.591 7.951 1.00 82.62 181 LEU A N 1
ATOM 1451 C CA . LEU A 1 181 ? -25.789 8.022 7.714 1.00 82.62 181 LEU A CA 1
ATOM 1452 C C . LEU A 1 181 ? -26.171 8.801 8.984 1.00 82.62 181 LEU A C 1
ATOM 1454 O O . LEU A 1 181 ? -25.960 10.014 9.036 1.00 82.62 181 LEU A O 1
ATOM 1458 N N . GLN A 1 182 ? -26.716 8.122 9.995 1.00 84.38 182 GLN A N 1
ATOM 1459 C CA . GLN A 1 182 ? -27.132 8.708 11.273 1.00 84.38 182 GLN A CA 1
ATOM 1460 C C . GLN A 1 182 ? -26.007 8.758 12.317 1.00 84.38 182 GLN A C 1
ATOM 1462 O O . GLN A 1 182 ? -26.128 9.484 13.302 1.00 84.38 182 GLN A O 1
ATOM 1467 N N . GLU A 1 183 ? -24.906 8.040 12.096 1.00 82.00 183 GLU A N 1
ATOM 1468 C CA . GLU A 1 183 ? -23.750 8.043 12.988 1.00 82.00 183 GLU A CA 1
ATOM 1469 C C . GLU A 1 183 ? -23.077 9.417 12.982 1.00 82.00 183 GLU A C 1
ATOM 1471 O O . GLU A 1 183 ? -22.964 10.083 11.944 1.00 82.00 183 GLU A O 1
ATOM 1476 N N . ARG A 1 184 ? -22.615 9.863 14.153 1.00 77.81 184 ARG A N 1
ATOM 1477 C CA . ARG A 1 184 ? -21.820 11.095 14.262 1.00 77.81 184 ARG A CA 1
ATOM 1478 C C . ARG A 1 184 ? -20.472 10.927 13.558 1.00 77.81 184 ARG A C 1
ATOM 1480 O O . ARG A 1 184 ? -20.005 11.859 12.909 1.00 77.81 184 ARG A O 1
ATOM 1487 N N . VAL A 1 185 ? -19.894 9.736 13.680 1.00 81.44 185 VAL A N 1
ATOM 1488 C CA . VAL A 1 185 ? -18.641 9.331 13.047 1.00 81.44 185 VAL A CA 1
ATOM 1489 C C . VAL A 1 185 ? -18.969 8.768 11.671 1.00 81.44 185 VAL A C 1
ATOM 1491 O O . VAL A 1 185 ? -19.636 7.742 11.589 1.00 81.44 185 VAL A O 1
ATOM 1494 N N . LYS A 1 186 ? -18.535 9.412 10.582 1.00 84.62 186 LYS A N 1
ATOM 1495 C CA . LYS A 1 186 ? -18.885 8.958 9.222 1.00 84.62 186 LYS A CA 1
ATOM 1496 C C . LYS A 1 186 ? -18.017 7.821 8.719 1.00 84.62 186 LYS A C 1
ATOM 1498 O O . LYS A 1 186 ? -18.497 7.045 7.900 1.00 84.62 186 LYS A O 1
ATOM 1503 N N . TYR A 1 187 ? -16.793 7.702 9.223 1.00 87.88 187 TYR A N 1
ATOM 1504 C CA . TYR A 1 187 ? -15.868 6.652 8.818 1.00 87.88 187 TYR A CA 1
ATOM 1505 C C . TYR A 1 187 ? -15.203 5.999 10.021 1.00 87.88 187 TYR A C 1
ATOM 1507 O O . TYR A 1 187 ? -14.861 6.673 10.990 1.00 87.88 187 TYR A O 1
ATOM 1515 N N . SER A 1 188 ? -14.973 4.694 9.935 1.00 89.88 188 SER A N 1
ATOM 1516 C CA . SER A 1 188 ? -14.254 3.924 10.946 1.00 89.88 188 SER A CA 1
ATOM 1517 C C . SER A 1 188 ? -13.043 3.232 10.330 1.00 89.88 188 SER A C 1
ATOM 1519 O O . SER A 1 188 ? -13.161 2.664 9.239 1.00 89.88 188 SER A O 1
ATOM 1521 N N . PRO A 1 189 ? -11.875 3.260 10.999 1.00 92.00 189 PRO A N 1
ATOM 1522 C CA . PRO A 1 189 ? -10.721 2.505 10.543 1.00 92.00 189 PRO A CA 1
ATOM 1523 C C . PRO A 1 189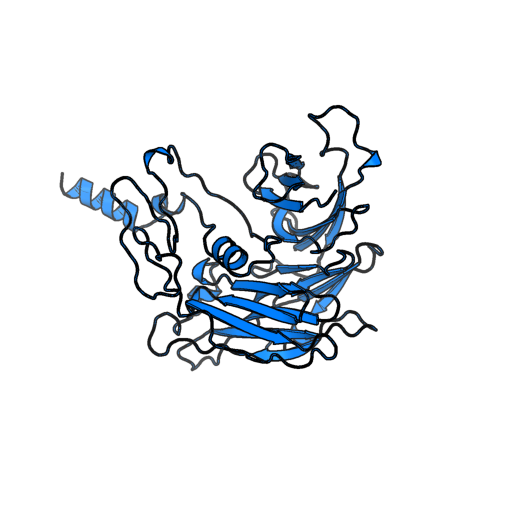 ? -11.016 1.007 10.637 1.00 92.00 189 PRO A C 1
ATOM 1525 O O . PRO A 1 189 ? -11.691 0.542 11.557 1.00 92.00 189 PRO A O 1
ATOM 1528 N N . ILE A 1 190 ? -10.482 0.239 9.698 1.00 94.81 190 ILE A N 1
ATOM 1529 C CA . ILE A 1 190 ? -10.631 -1.211 9.672 1.00 94.81 190 ILE A CA 1
ATOM 1530 C C . ILE A 1 190 ? -9.350 -1.874 9.176 1.00 94.81 190 ILE A C 1
ATOM 1532 O O . ILE A 1 190 ? -8.613 -1.329 8.353 1.00 94.81 190 ILE A O 1
ATOM 1536 N N . ILE A 1 191 ? -9.099 -3.070 9.695 1.00 96.31 191 ILE A N 1
ATOM 1537 C CA . ILE A 1 191 ? -8.005 -3.954 9.310 1.00 96.31 191 ILE A CA 1
ATOM 1538 C C . ILE A 1 191 ? -8.634 -5.244 8.799 1.00 96.31 191 ILE A C 1
ATOM 1540 O O . ILE A 1 191 ? -9.345 -5.914 9.549 1.00 96.31 191 ILE A O 1
ATOM 1544 N N . TYR A 1 192 ? -8.360 -5.610 7.553 1.00 97.56 192 TYR A N 1
ATOM 1545 C CA . TYR A 1 192 ? -8.759 -6.889 6.979 1.00 97.56 192 TYR A CA 1
ATOM 1546 C C . TYR A 1 192 ? -7.561 -7.828 6.856 1.00 97.56 192 TYR A C 1
ATOM 1548 O O . TYR A 1 192 ? -6.495 -7.449 6.368 1.00 97.56 192 TYR A O 1
ATOM 1556 N N . LEU A 1 193 ? -7.776 -9.080 7.260 1.00 97.12 193 LEU A N 1
ATOM 1557 C CA . LEU A 1 193 ? -6.899 -10.203 6.955 1.00 97.12 193 LEU A CA 1
ATOM 1558 C C . LEU A 1 193 ? -7.363 -10.851 5.656 1.00 97.12 193 LEU A C 1
ATOM 1560 O O . LEU A 1 193 ? -8.497 -11.323 5.554 1.00 97.12 193 LEU A O 1
ATOM 1564 N N . LEU A 1 194 ? -6.463 -10.877 4.683 1.00 95.00 194 LEU A N 1
ATOM 1565 C CA . LEU A 1 194 ? -6.633 -11.528 3.397 1.00 95.00 194 LEU A CA 1
ATOM 1566 C C . LEU A 1 194 ? -5.976 -12.900 3.439 1.00 95.00 194 LEU A C 1
ATOM 1568 O O . LEU A 1 194 ? -4.814 -13.024 3.821 1.00 95.00 194 LEU A O 1
ATOM 1572 N N . ASN A 1 195 ? -6.701 -13.911 2.988 1.00 91.44 195 ASN A N 1
ATOM 1573 C CA . ASN A 1 195 ? -6.141 -15.214 2.672 1.00 91.44 195 ASN A CA 1
ATOM 1574 C C . ASN A 1 195 ? -6.037 -15.352 1.151 1.00 91.44 195 ASN A C 1
ATOM 1576 O O . ASN A 1 195 ? -6.983 -15.016 0.433 1.00 91.44 195 ASN A O 1
ATOM 1580 N N . PHE A 1 196 ? -4.895 -15.841 0.677 1.00 85.06 196 PHE A N 1
ATOM 1581 C CA . PHE A 1 196 ? -4.657 -16.142 -0.727 1.00 85.06 196 PHE A CA 1
ATOM 1582 C C . PHE A 1 196 ? -4.746 -17.661 -0.891 1.00 85.06 196 PHE A C 1
ATOM 1584 O O . PHE A 1 196 ? -3.780 -18.386 -0.660 1.00 85.06 196 PHE A O 1
ATOM 1591 N N . LEU A 1 197 ? -5.930 -18.174 -1.233 1.00 69.19 197 LEU A N 1
ATOM 1592 C CA . LEU A 1 197 ? -6.084 -19.605 -1.496 1.00 69.19 197 LEU A CA 1
ATOM 1593 C C . LEU A 1 197 ? -5.232 -19.994 -2.716 1.00 69.19 197 LEU A C 1
ATOM 1595 O O . LEU A 1 197 ? -5.393 -19.426 -3.799 1.00 69.19 197 LEU A O 1
ATOM 1599 N N . LEU A 1 198 ? -4.367 -20.999 -2.537 1.00 55.47 198 LEU A N 1
ATOM 1600 C CA . LEU A 1 198 ? -3.364 -21.452 -3.515 1.00 55.47 198 LEU A CA 1
ATOM 1601 C C . LEU A 1 198 ? -3.932 -21.823 -4.896 1.00 55.47 198 LEU A C 1
ATOM 1603 O O . LEU A 1 198 ? -3.181 -21.872 -5.864 1.00 55.47 198 LEU A O 1
ATOM 1607 N N . SER A 1 199 ? -5.232 -22.113 -5.008 1.00 56.88 199 SER A N 1
ATOM 1608 C CA . SER A 1 199 ? -5.829 -22.547 -6.272 1.00 56.88 199 SER A CA 1
ATOM 1609 C C . SER A 1 199 ? -6.260 -21.405 -7.193 1.00 56.88 199 SER A C 1
ATOM 1611 O O . SER A 1 199 ? -6.237 -21.608 -8.401 1.00 56.88 199 SER A O 1
ATOM 1613 N N . ASN A 1 200 ? -6.613 -20.222 -6.665 1.00 59.50 200 ASN A N 1
ATOM 1614 C CA . ASN A 1 200 ? -7.227 -19.155 -7.473 1.00 59.50 200 ASN A CA 1
ATOM 1615 C C . ASN A 1 200 ? -6.576 -17.770 -7.321 1.00 59.50 200 ASN A C 1
ATOM 1617 O O . ASN A 1 200 ? -7.013 -16.857 -8.006 1.00 59.50 200 ASN A O 1
ATOM 1621 N N . HIS A 1 201 ? -5.589 -17.574 -6.435 1.00 68.75 201 HIS A N 1
ATOM 1622 C CA . HIS A 1 201 ? -4.896 -16.287 -6.190 1.00 68.75 201 HIS A CA 1
ATOM 1623 C C . HIS A 1 201 ? -5.805 -15.078 -5.857 1.00 68.75 201 HIS A C 1
ATOM 1625 O O . HIS A 1 201 ? -5.310 -13.997 -5.556 1.00 68.75 201 HIS A O 1
ATOM 1631 N N . HIS A 1 202 ? -7.129 -15.244 -5.834 1.00 83.62 202 HIS A N 1
ATOM 1632 C CA . HIS A 1 202 ? -8.081 -14.217 -5.442 1.00 83.62 202 HIS A CA 1
ATOM 1633 C C . HIS A 1 202 ? -8.029 -14.032 -3.918 1.00 83.62 202 HIS A C 1
ATOM 1635 O O . HIS A 1 202 ? -8.326 -14.984 -3.186 1.00 83.62 202 HIS A O 1
ATOM 1641 N N . PRO A 1 203 ? -7.683 -12.836 -3.411 1.00 88.94 203 PRO A N 1
ATOM 1642 C CA . PRO A 1 203 ? -7.752 -12.548 -1.991 1.00 88.94 203 PRO A CA 1
ATOM 1643 C C . PRO A 1 203 ? -9.189 -12.662 -1.486 1.00 88.94 203 PRO A C 1
ATOM 1645 O O . PRO A 1 203 ? -10.116 -12.066 -2.038 1.00 88.94 203 PRO A O 1
ATOM 1648 N N . THR A 1 204 ? -9.355 -13.376 -0.379 1.00 91.19 204 THR A N 1
ATOM 1649 C CA . THR A 1 204 ? -10.608 -13.424 0.381 1.00 91.19 204 THR A CA 1
ATOM 1650 C C . THR A 1 204 ? -10.391 -12.827 1.759 1.00 91.19 204 THR A C 1
ATOM 1652 O O . THR A 1 204 ? -9.429 -13.196 2.436 1.00 91.19 204 THR A O 1
ATOM 1655 N N . VAL A 1 205 ? -11.288 -11.945 2.202 1.00 94.44 205 VAL A N 1
ATOM 1656 C CA . VAL A 1 205 ? -11.280 -11.465 3.588 1.00 94.44 205 VAL A CA 1
ATOM 1657 C C . VAL A 1 205 ? -11.753 -12.595 4.500 1.00 94.44 205 VAL A C 1
ATOM 1659 O O . VAL A 1 205 ? -12.863 -13.096 4.343 1.00 94.44 205 VAL A O 1
ATOM 1662 N N . VAL A 1 206 ? -10.910 -12.997 5.451 1.00 95.12 206 VAL A N 1
ATOM 1663 C CA . VAL A 1 206 ? -11.202 -14.095 6.394 1.00 95.12 206 VAL A CA 1
ATOM 1664 C C . VAL A 1 206 ? -11.387 -13.619 7.830 1.00 95.12 206 VAL A C 1
ATOM 1666 O O . VAL A 1 206 ? -12.016 -14.302 8.630 1.00 95.12 206 VAL A O 1
ATOM 1669 N N . HIS A 1 207 ? -10.875 -12.433 8.157 1.00 96.38 207 HIS A N 1
ATOM 1670 C CA . HIS A 1 207 ? -11.064 -11.810 9.458 1.00 96.38 207 HIS A CA 1
ATOM 1671 C C . HIS A 1 207 ? -10.989 -10.290 9.337 1.00 96.38 207 HIS A C 1
ATOM 1673 O O . HIS A 1 207 ? -10.342 -9.759 8.431 1.00 96.38 207 HIS A O 1
ATOM 1679 N N . GLN A 1 208 ? -11.616 -9.591 10.280 1.00 95.81 208 GLN A N 1
ATOM 1680 C CA . GLN A 1 208 ? -11.558 -8.139 10.378 1.00 95.81 208 GLN A CA 1
ATOM 1681 C C . GLN A 1 208 ? -11.323 -7.694 11.819 1.00 95.81 208 GLN A C 1
ATOM 1683 O O . GLN A 1 208 ? -11.754 -8.356 12.761 1.00 95.81 208 GLN A O 1
ATOM 1688 N N . TYR A 1 209 ? -10.662 -6.557 11.989 1.00 94.69 209 TYR A N 1
ATOM 1689 C CA . TYR A 1 209 ? -10.487 -5.896 13.275 1.00 94.69 209 TYR A CA 1
ATOM 1690 C C . TYR A 1 209 ? -10.779 -4.406 13.112 1.00 94.69 209 TYR A C 1
ATOM 1692 O O . TYR A 1 209 ? -10.255 -3.771 12.198 1.00 94.69 209 TYR A O 1
ATOM 1700 N N . ILE A 1 210 ? -11.620 -3.856 13.987 1.00 92.69 210 ILE A N 1
ATOM 1701 C CA . ILE A 1 210 ? -11.996 -2.438 13.988 1.00 92.69 210 ILE A CA 1
ATOM 1702 C C . ILE A 1 210 ? -11.336 -1.789 15.208 1.00 92.69 210 ILE A C 1
ATOM 1704 O O . ILE A 1 210 ? -11.751 -2.056 16.339 1.00 92.69 210 ILE A O 1
ATOM 1708 N N . PRO A 1 211 ? -10.291 -0.968 15.015 1.00 88.44 211 PRO A N 1
ATOM 1709 C CA . PRO A 1 211 ? -9.684 -0.216 16.101 1.00 88.44 211 PRO A CA 1
ATOM 1710 C C . PRO A 1 211 ? -10.669 0.783 16.708 1.00 88.44 211 PRO A C 1
ATOM 1712 O O . PRO A 1 211 ? -11.415 1.457 16.001 1.00 88.44 211 PRO A O 1
ATOM 1715 N N . ILE A 1 212 ? -10.629 0.915 18.032 1.00 81.38 212 ILE A N 1
ATOM 1716 C CA . ILE A 1 212 ? -11.469 1.862 18.768 1.00 81.38 212 ILE A CA 1
ATOM 1717 C C . ILE A 1 212 ? -10.737 3.204 18.849 1.00 81.38 212 ILE A C 1
ATOM 1719 O O . ILE A 1 212 ? -9.646 3.280 19.420 1.00 81.38 212 ILE A O 1
ATOM 1723 N N . ALA A 1 213 ? -11.337 4.253 18.286 1.00 76.00 213 ALA A N 1
ATOM 1724 C CA . ALA A 1 213 ? -10.878 5.629 18.454 1.00 76.00 213 ALA A CA 1
ATOM 1725 C C . ALA A 1 213 ? -11.157 6.146 19.877 1.00 76.00 213 ALA A C 1
ATOM 1727 O O . ALA A 1 213 ? -12.015 5.626 20.592 1.00 76.00 213 ALA A O 1
ATOM 1728 N N . THR A 1 214 ? -10.439 7.183 20.310 1.00 72.50 214 THR A N 1
ATOM 1729 C CA . THR A 1 214 ? -10.673 7.794 21.625 1.00 72.50 214 THR A CA 1
ATOM 1730 C C . THR A 1 214 ? -11.960 8.622 21.598 1.00 72.50 214 THR A C 1
ATOM 1732 O O . THR A 1 214 ? -12.005 9.677 20.962 1.00 72.50 214 THR A O 1
ATOM 1735 N N . ASN A 1 215 ? -12.992 8.159 22.309 1.00 70.94 215 ASN A N 1
ATOM 1736 C CA . ASN A 1 215 ? -14.294 8.828 22.369 1.00 70.94 215 ASN A CA 1
ATOM 1737 C C . ASN A 1 215 ? -14.191 10.300 22.809 1.00 70.94 215 ASN A C 1
ATOM 1739 O O . ASN A 1 215 ? -13.490 10.634 23.765 1.00 70.94 215 ASN A O 1
ATOM 1743 N N . GLY A 1 216 ? -14.968 11.166 22.162 1.00 66.31 216 GLY A N 1
ATOM 1744 C CA . GLY A 1 216 ? -15.080 12.593 22.446 1.00 66.31 216 GLY A CA 1
ATOM 1745 C C . GLY A 1 216 ? -13.912 13.441 21.941 1.00 66.31 216 GLY A C 1
ATOM 1746 O O . GLY A 1 216 ? -13.804 14.602 22.339 1.00 66.31 216 GLY A O 1
ATOM 1747 N N . THR A 1 217 ? -13.037 12.896 21.095 1.00 68.19 217 THR A N 1
ATOM 1748 C CA . THR A 1 217 ? -11.870 13.606 20.551 1.00 68.19 217 THR A CA 1
ATOM 1749 C C . THR A 1 217 ? -12.000 13.796 19.045 1.00 68.19 217 THR A C 1
ATOM 1751 O O . THR A 1 217 ? -12.759 13.107 18.390 1.00 68.19 217 THR A O 1
ATOM 1754 N N . TRP A 1 218 ? -11.212 14.678 18.432 1.00 67.19 218 TRP A N 1
ATOM 1755 C CA . TRP A 1 218 ? -11.194 14.794 16.965 1.00 67.19 218 TRP A CA 1
ATOM 1756 C C . TRP A 1 218 ? -10.856 13.466 16.248 1.00 67.19 218 TRP A C 1
ATOM 1758 O O . TRP A 1 218 ? -11.169 13.321 15.069 1.00 67.19 218 TRP A O 1
ATOM 1768 N N . GLN A 1 219 ? -10.254 12.501 16.957 1.00 64.81 219 GLN A N 1
ATOM 1769 C CA . GLN A 1 219 ? -9.941 11.152 16.473 1.00 64.81 219 GLN A CA 1
ATOM 1770 C C . GLN A 1 219 ? -11.190 10.283 16.262 1.00 64.81 219 GLN A C 1
ATOM 1772 O O . GLN A 1 219 ? -11.096 9.222 15.656 1.00 64.81 219 GLN A O 1
ATOM 1777 N N . ASP A 1 220 ? -12.347 10.699 16.789 1.00 68.00 220 ASP A N 1
ATOM 1778 C CA . ASP A 1 220 ? -13.640 10.051 16.566 1.00 68.00 220 ASP A CA 1
ATOM 1779 C C . ASP A 1 220 ? -14.558 10.861 15.634 1.00 68.00 220 ASP A C 1
ATOM 1781 O O . ASP A 1 220 ? -15.724 10.525 15.478 1.00 68.00 220 ASP A O 1
ATOM 1785 N N . LEU A 1 221 ? -14.055 11.910 14.968 1.00 69.25 221 LEU A N 1
ATOM 1786 C CA . LEU A 1 221 ? -14.859 12.811 14.129 1.00 69.25 221 LEU A CA 1
ATOM 1787 C C . LEU A 1 221 ? -14.394 12.832 12.669 1.00 69.25 221 LEU A C 1
ATOM 1789 O O . LEU A 1 221 ? -14.076 13.890 12.130 1.00 69.25 221 LEU A O 1
ATOM 1793 N N . LEU A 1 222 ? -14.388 11.672 12.010 1.00 73.62 222 LEU A N 1
ATOM 1794 C CA . LEU A 1 222 ? -14.229 11.609 10.553 1.00 73.62 222 LEU A CA 1
ATOM 1795 C C . LEU A 1 222 ? -15.522 12.037 9.860 1.00 73.62 222 LEU A C 1
ATOM 1797 O O . LEU A 1 222 ? -16.568 11.420 10.072 1.00 73.62 222 LEU A O 1
ATOM 1801 N N . SER A 1 223 ? -15.452 13.086 9.041 1.00 70.00 223 SER A N 1
ATOM 1802 C CA . SER A 1 223 ? -16.578 13.611 8.261 1.00 70.00 223 SER A CA 1
ATOM 1803 C C . SER A 1 223 ? -16.482 13.230 6.776 1.00 70.00 223 SER A C 1
ATOM 1805 O O . SER A 1 223 ? -15.488 12.670 6.332 1.00 70.00 223 SER A O 1
ATOM 1807 N N . ASN A 1 224 ? -17.506 13.542 5.973 1.00 66.31 224 ASN A N 1
ATOM 1808 C CA . ASN A 1 224 ? -17.443 13.323 4.517 1.00 66.31 224 ASN A CA 1
ATOM 1809 C C . ASN A 1 224 ? -16.373 14.191 3.844 1.00 66.31 224 ASN A C 1
ATOM 1811 O O . ASN A 1 224 ? -15.629 13.693 3.011 1.00 66.31 224 ASN A O 1
ATOM 1815 N N . ALA A 1 225 ? -16.219 15.443 4.289 1.00 62.50 225 ALA A N 1
ATOM 1816 C CA . ALA A 1 225 ? -15.207 16.354 3.753 1.00 62.50 225 ALA A CA 1
ATOM 1817 C C . ALA A 1 225 ? -13.773 15.825 3.930 1.00 62.50 225 ALA A C 1
ATOM 1819 O O . ALA A 1 225 ? -12.873 16.210 3.191 1.00 62.50 225 ALA A O 1
ATOM 1820 N N . ASP A 1 226 ? -13.570 14.947 4.912 1.00 65.44 226 ASP A N 1
ATOM 1821 C CA . ASP A 1 226 ? -12.293 14.305 5.192 1.00 65.44 226 ASP A CA 1
ATOM 1822 C C . ASP A 1 226 ? -12.001 13.102 4.286 1.00 65.44 226 ASP A C 1
ATOM 1824 O O . ASP A 1 226 ? -10.838 12.768 4.091 1.00 65.44 226 ASP A O 1
ATOM 1828 N N . ALA A 1 227 ? -13.038 12.453 3.751 1.00 64.69 227 ALA A N 1
ATOM 1829 C CA . ALA A 1 227 ? -12.909 11.331 2.822 1.00 64.69 227 ALA A CA 1
ATOM 1830 C C . ALA A 1 227 ? -12.847 11.790 1.358 1.00 64.69 227 ALA A C 1
ATOM 1832 O O . ALA A 1 227 ? -12.237 11.114 0.533 1.00 64.69 227 ALA A O 1
ATOM 1833 N N . ASP A 1 228 ? -13.436 12.948 1.053 1.00 63.84 228 ASP A N 1
ATOM 1834 C CA . ASP A 1 228 ? -13.473 13.521 -0.299 1.00 63.84 228 ASP A CA 1
ATOM 1835 C C . ASP A 1 228 ? -12.175 14.270 -0.668 1.00 63.84 228 ASP A C 1
ATOM 1837 O O . ASP A 1 228 ? -11.989 14.685 -1.810 1.00 63.84 228 ASP A O 1
ATOM 1841 N N . ILE A 1 229 ? -11.279 14.508 0.299 1.00 62.75 229 ILE A N 1
ATOM 1842 C CA . ILE A 1 229 ? -10.016 15.224 0.091 1.00 62.75 229 ILE A CA 1
ATOM 1843 C C . ILE A 1 229 ? -8.882 14.438 0.743 1.00 62.75 229 ILE A C 1
ATOM 1845 O O . ILE A 1 229 ? -8.875 14.236 1.957 1.00 62.75 229 ILE A O 1
ATOM 1849 N N . TYR A 1 230 ? -7.871 14.076 -0.052 1.00 63.59 230 TYR A N 1
ATOM 1850 C CA . TYR A 1 230 ? -6.653 13.457 0.467 1.00 63.59 230 TYR A CA 1
ATOM 1851 C C . TYR A 1 230 ? -6.051 14.289 1.608 1.00 63.59 230 TYR A C 1
ATOM 1853 O O . TYR A 1 230 ? -5.817 15.496 1.483 1.00 63.59 230 TYR A O 1
ATOM 1861 N N . SER A 1 231 ? -5.735 13.624 2.717 1.00 66.38 231 SER A N 1
ATOM 1862 C CA . SER A 1 231 ? -5.044 14.240 3.838 1.00 66.38 231 SER A CA 1
ATOM 1863 C C . SER A 1 231 ? -4.107 13.243 4.497 1.00 66.38 231 SER A C 1
ATOM 1865 O O . SER A 1 231 ? -4.534 12.168 4.913 1.00 66.38 231 SER A O 1
ATOM 1867 N N . SER A 1 232 ? -2.845 13.636 4.674 1.00 66.31 232 SER A N 1
ATOM 1868 C CA . SER A 1 232 ? -1.817 12.782 5.279 1.00 66.31 232 SER A CA 1
ATOM 1869 C C . SER A 1 232 ? -2.148 12.354 6.713 1.00 66.31 232 SER A C 1
ATOM 1871 O O . SER A 1 232 ? -1.668 11.330 7.180 1.00 66.31 232 SER A O 1
ATOM 1873 N N . LYS A 1 233 ? -3.039 13.079 7.412 1.00 68.25 233 LYS A N 1
ATOM 1874 C CA . LYS A 1 233 ? -3.561 12.669 8.731 1.00 68.25 233 LYS A CA 1
ATOM 1875 C C . LYS A 1 233 ? -4.273 11.307 8.704 1.00 68.25 233 LYS A C 1
ATOM 1877 O O . LYS A 1 233 ? -4.449 10.705 9.761 1.00 68.25 233 LYS A O 1
ATOM 1882 N N . TYR A 1 234 ? -4.703 10.848 7.528 1.00 77.19 234 TYR A N 1
ATOM 1883 C CA . TYR A 1 234 ? -5.389 9.572 7.311 1.00 77.19 234 TYR A CA 1
ATOM 1884 C C . TYR A 1 234 ? -4.483 8.479 6.767 1.00 77.19 234 TYR A C 1
ATOM 1886 O O . TYR A 1 234 ? -4.951 7.367 6.523 1.00 77.19 234 TYR A O 1
ATOM 1894 N N . ASP A 1 235 ? -3.192 8.765 6.626 1.00 78.81 235 ASP A N 1
ATOM 1895 C CA . ASP A 1 235 ? -2.242 7.761 6.196 1.00 78.81 235 ASP A CA 1
ATOM 1896 C C . ASP A 1 235 ? -2.125 6.654 7.248 1.00 78.81 235 ASP A C 1
ATOM 1898 O O . ASP A 1 235 ? -2.140 6.862 8.471 1.00 78.81 235 ASP A O 1
ATOM 1902 N N . MET A 1 236 ? -2.016 5.438 6.728 1.00 85.38 236 MET A N 1
ATOM 1903 C CA . MET A 1 236 ? -1.816 4.230 7.504 1.00 85.38 236 MET A CA 1
ATOM 1904 C C . MET A 1 236 ? -0.559 3.530 7.013 1.00 85.38 236 MET A C 1
ATOM 1906 O O . MET A 1 236 ? -0.144 3.682 5.867 1.00 85.38 236 MET A O 1
ATOM 1910 N N . SER A 1 237 ? 0.043 2.726 7.878 1.00 84.88 237 SER A N 1
ATOM 1911 C CA . SER A 1 237 ? 1.180 1.889 7.508 1.00 84.88 237 SER A CA 1
ATOM 1912 C C . SER A 1 237 ? 1.014 0.486 8.061 1.00 84.88 237 SER A C 1
ATOM 1914 O O . SER A 1 237 ? 0.397 0.292 9.109 1.00 84.88 237 SER A O 1
ATOM 1916 N N . ILE A 1 238 ? 1.550 -0.498 7.341 1.00 86.00 238 ILE A N 1
ATOM 1917 C CA . ILE A 1 238 ? 1.505 -1.901 7.744 1.00 86.00 238 ILE A CA 1
ATOM 1918 C C . ILE A 1 238 ? 2.867 -2.541 7.519 1.00 86.00 238 ILE A C 1
ATOM 1920 O O . ILE A 1 238 ? 3.428 -2.460 6.423 1.00 86.00 238 ILE A O 1
ATOM 1924 N N . SER A 1 239 ? 3.335 -3.288 8.514 1.00 84.94 239 SER A N 1
ATOM 1925 C CA . SER A 1 239 ? 4.441 -4.224 8.362 1.00 84.94 239 SER A CA 1
ATOM 1926 C C . SER A 1 239 ? 4.048 -5.612 8.851 1.00 84.94 239 SER A C 1
ATOM 1928 O O . SER A 1 239 ? 3.377 -5.753 9.867 1.00 84.94 239 SER A O 1
ATOM 1930 N N . ILE A 1 240 ? 4.478 -6.634 8.115 1.00 84.50 240 ILE A N 1
ATOM 1931 C CA . ILE A 1 240 ? 4.331 -8.045 8.484 1.00 84.50 240 ILE A CA 1
ATOM 1932 C C . ILE A 1 240 ? 5.737 -8.623 8.565 1.00 84.50 240 ILE A C 1
ATOM 1934 O O . ILE A 1 240 ? 6.477 -8.555 7.572 1.00 84.50 240 ILE A O 1
ATOM 1938 N N . ASN A 1 241 ? 6.104 -9.186 9.712 1.00 81.75 241 ASN A N 1
ATOM 1939 C CA . ASN A 1 241 ? 7.384 -9.868 9.864 1.00 81.75 241 ASN A CA 1
ATOM 1940 C C . ASN A 1 241 ? 7.290 -11.355 9.465 1.00 81.75 241 ASN A C 1
ATOM 1942 O O . ASN A 1 241 ? 6.232 -11.878 9.116 1.00 81.75 241 ASN A O 1
ATOM 1946 N N . ARG A 1 242 ? 8.422 -12.063 9.524 1.00 82.00 242 ARG A N 1
ATOM 1947 C CA . ARG A 1 242 ? 8.505 -13.488 9.156 1.00 82.00 242 ARG A CA 1
ATOM 1948 C C . ARG A 1 242 ? 7.779 -14.448 10.109 1.00 82.00 242 ARG A C 1
ATOM 1950 O O . ARG A 1 242 ? 7.604 -15.608 9.756 1.00 82.00 242 ARG A O 1
ATOM 1957 N N . TYR A 1 243 ? 7.416 -13.993 11.305 1.00 85.19 243 TYR A N 1
ATOM 1958 C CA . TYR A 1 243 ? 6.771 -14.801 12.342 1.00 85.19 243 TYR A CA 1
ATOM 1959 C C . TYR A 1 243 ? 5.245 -14.682 12.325 1.00 85.19 243 TYR A C 1
ATOM 1961 O O . TYR A 1 243 ? 4.573 -15.462 12.990 1.00 85.19 243 TYR A O 1
ATOM 1969 N N . GLY A 1 244 ? 4.705 -13.762 11.521 1.00 84.50 244 GLY A N 1
ATOM 1970 C CA . GLY A 1 244 ? 3.276 -13.476 11.481 1.00 84.50 244 GLY A CA 1
ATOM 1971 C C . GLY A 1 244 ? 2.858 -12.326 12.390 1.00 84.50 244 GLY A C 1
ATOM 1972 O O . GLY A 1 244 ? 1.663 -12.064 12.482 1.00 84.50 244 GLY A O 1
ATOM 1973 N N . ASP A 1 245 ? 3.805 -11.613 13.008 1.00 85.69 245 ASP A N 1
ATOM 1974 C CA . ASP A 1 245 ? 3.491 -10.377 13.718 1.00 85.69 245 ASP A CA 1
ATOM 1975 C C . ASP A 1 245 ? 3.210 -9.272 12.703 1.00 85.69 245 ASP A C 1
ATOM 1977 O O . ASP A 1 245 ? 3.935 -9.084 11.715 1.00 85.69 245 ASP A O 1
ATOM 1981 N N . VAL A 1 246 ? 2.146 -8.534 12.972 1.00 86.38 246 VAL A N 1
ATOM 1982 C CA . VAL A 1 246 ? 1.601 -7.484 12.130 1.00 86.38 246 VAL A CA 1
ATOM 1983 C C . VAL A 1 246 ? 1.597 -6.194 12.933 1.00 86.38 246 VAL A C 1
ATOM 1985 O O . VAL A 1 246 ? 0.872 -6.066 13.918 1.00 86.38 246 VAL A O 1
ATOM 1988 N N . LEU A 1 247 ? 2.375 -5.217 12.479 1.00 84.19 247 LEU A N 1
ATOM 1989 C CA . LEU A 1 247 ? 2.281 -3.851 12.968 1.00 84.19 247 LEU A CA 1
ATOM 1990 C C . LEU A 1 247 ? 1.428 -3.005 12.048 1.00 84.19 247 LEU A C 1
ATOM 1992 O O . LEU A 1 247 ? 1.662 -2.968 10.841 1.00 84.19 247 LEU A O 1
ATOM 1996 N N . VAL A 1 248 ? 0.486 -2.282 12.643 1.00 83.44 248 VAL A N 1
ATOM 1997 C CA . VAL A 1 248 ? -0.361 -1.318 11.947 1.00 83.44 248 VAL A CA 1
ATOM 1998 C C . VAL A 1 248 ? -0.251 0.036 12.628 1.00 83.44 248 VAL A C 1
ATOM 2000 O O . VAL A 1 248 ? -0.645 0.182 13.783 1.00 83.44 248 VAL A O 1
ATOM 2003 N N . GLY A 1 249 ? 0.269 1.029 11.912 1.00 81.31 249 GLY A N 1
ATOM 2004 C CA . GLY A 1 249 ? 0.298 2.422 12.351 1.00 81.31 249 GLY A CA 1
ATOM 2005 C C . GLY A 1 249 ? -0.883 3.194 11.772 1.00 81.31 249 GLY A C 1
ATOM 2006 O O . GLY A 1 249 ? -1.098 3.166 10.560 1.00 81.31 249 GLY A O 1
ATOM 2007 N N . MET A 1 250 ? -1.631 3.895 12.623 1.00 81.56 250 MET A N 1
ATOM 2008 C CA . MET A 1 250 ? -2.759 4.741 12.228 1.00 81.56 250 MET A CA 1
ATOM 2009 C C . MET A 1 250 ? -2.602 6.134 12.831 1.00 81.56 250 MET A C 1
ATOM 2011 O O . MET A 1 250 ? -2.833 6.333 14.027 1.00 81.56 250 MET A O 1
ATOM 2015 N N . GLN A 1 251 ? -2.232 7.104 11.993 1.00 75.25 251 GLN A N 1
ATOM 2016 C CA . GLN A 1 251 ? -1.932 8.465 12.448 1.00 75.25 251 GLN A CA 1
ATOM 2017 C C . GLN A 1 251 ? -3.162 9.158 13.043 1.00 75.25 251 GLN A C 1
ATOM 2019 O O . GLN A 1 251 ? -3.077 9.764 14.107 1.00 75.25 251 GLN A O 1
ATOM 2024 N N . HIS A 1 252 ? -4.322 9.011 12.398 1.00 75.81 252 HIS A N 1
ATOM 2025 C CA . HIS A 1 252 ? -5.561 9.675 12.801 1.00 75.81 252 HIS A CA 1
ATOM 2026 C C . HIS A 1 252 ? -5.983 9.370 14.244 1.00 75.81 252 HIS A C 1
ATOM 2028 O O . HIS A 1 252 ? -6.348 10.274 14.989 1.00 75.81 252 HIS A O 1
ATOM 2034 N N . ILE A 1 253 ? -5.905 8.102 14.648 1.00 78.75 253 ILE A N 1
ATOM 2035 C CA . ILE A 1 253 ? -6.227 7.684 16.018 1.00 78.75 253 ILE A CA 1
ATOM 2036 C C . ILE A 1 253 ? -5.002 7.688 16.930 1.00 78.75 253 ILE A C 1
ATOM 2038 O O . ILE A 1 253 ? -5.126 7.375 18.108 1.00 78.75 253 ILE A O 1
ATOM 2042 N N . ASN A 1 254 ? -3.835 8.058 16.394 1.00 73.62 254 ASN A N 1
ATOM 2043 C CA . ASN A 1 254 ? -2.576 8.140 17.113 1.00 73.62 254 ASN A CA 1
ATOM 2044 C C . ASN A 1 254 ? -2.190 6.816 17.797 1.00 73.62 254 ASN A C 1
ATOM 2046 O O . ASN A 1 254 ? -1.787 6.794 18.961 1.00 73.62 254 ASN A O 1
ATOM 2050 N N . ARG A 1 255 ? -2.36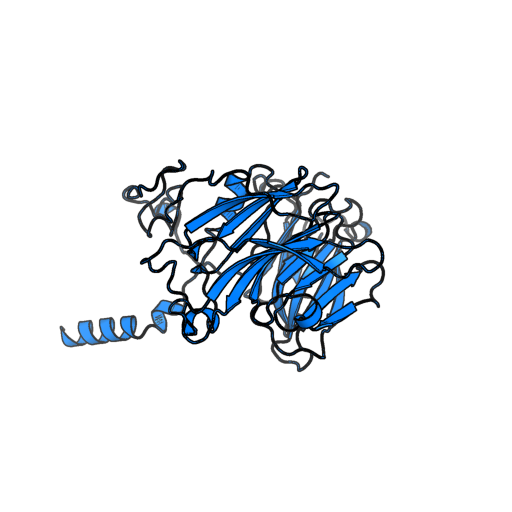5 5.697 17.081 1.00 74.88 255 ARG A N 1
ATOM 2051 C CA . ARG A 1 255 ? -2.110 4.354 17.614 1.00 74.88 255 ARG A CA 1
ATOM 2052 C C . ARG A 1 255 ? -1.238 3.522 16.704 1.00 74.88 255 ARG A C 1
ATOM 2054 O O . ARG A 1 255 ? -1.321 3.596 15.477 1.00 74.88 255 ARG A O 1
ATOM 2061 N N . VAL A 1 256 ? -0.481 2.653 17.357 1.00 78.62 256 VAL A N 1
ATOM 2062 C CA . VAL A 1 256 ? 0.195 1.523 16.742 1.00 78.62 256 VAL A CA 1
ATOM 2063 C C . VAL A 1 256 ? -0.378 0.253 17.340 1.00 78.62 256 VAL A C 1
ATOM 2065 O O . VAL A 1 256 ? -0.474 0.107 18.557 1.00 78.62 256 VAL A O 1
ATOM 2068 N N . LEU A 1 257 ? -0.781 -0.663 16.476 1.00 79.94 257 LEU A N 1
ATOM 2069 C CA . LEU A 1 257 ? -1.375 -1.930 16.859 1.00 79.94 257 LEU A CA 1
ATOM 2070 C C . LEU A 1 257 ? -0.387 -3.040 16.537 1.00 79.94 257 LEU A C 1
ATOM 2072 O O . LEU A 1 257 ? 0.065 -3.136 15.397 1.00 79.94 257 LEU A O 1
ATOM 2076 N N . LEU A 1 258 ? -0.092 -3.872 17.534 1.00 83.44 258 LEU A N 1
ATOM 2077 C CA . LEU A 1 258 ? 0.595 -5.142 17.352 1.00 83.44 258 LEU A CA 1
ATOM 2078 C C . LEU A 1 258 ? -0.441 -6.263 17.372 1.00 83.44 258 LEU A C 1
ATOM 2080 O O . LEU A 1 258 ? -1.121 -6.504 18.371 1.00 83.44 258 LEU A O 1
ATOM 2084 N N . LEU A 1 259 ? -0.576 -6.909 16.226 1.00 88.31 259 LEU A N 1
ATOM 2085 C CA . LEU A 1 259 ? -1.439 -8.054 15.984 1.00 88.31 259 LEU A CA 1
ATOM 2086 C C . LEU A 1 259 ? -0.550 -9.244 15.614 1.00 88.31 259 LEU A C 1
ATOM 2088 O O . LEU A 1 259 ? 0.585 -9.057 15.179 1.00 88.31 259 LEU A O 1
ATOM 2092 N N . SER A 1 260 ? -1.072 -10.457 15.705 1.00 91.38 260 SER A N 1
ATOM 2093 C CA . SER A 1 260 ? -0.419 -11.645 15.170 1.00 91.38 260 SER A CA 1
ATOM 2094 C C . SER A 1 260 ? -1.373 -12.483 14.333 1.00 91.38 260 SER A C 1
ATOM 2096 O O . SER A 1 260 ? -2.599 -12.452 14.479 1.00 91.38 260 SER A O 1
ATOM 2098 N N . VAL A 1 261 ? -0.784 -13.215 13.395 1.00 93.50 261 VAL A N 1
ATOM 2099 C CA . VAL A 1 261 ? -1.466 -14.143 12.502 1.00 93.50 261 VAL A CA 1
ATOM 2100 C C . VAL A 1 261 ? -0.726 -15.467 12.552 1.00 93.50 261 VAL A C 1
ATOM 2102 O O . VAL A 1 261 ? 0.484 -15.531 12.337 1.00 93.50 261 VAL A O 1
ATOM 2105 N N . ASN A 1 262 ? -1.459 -16.558 12.765 1.00 93.31 262 ASN A N 1
ATOM 2106 C CA . ASN A 1 262 ? -0.891 -17.888 12.604 1.00 93.31 262 ASN A CA 1
ATOM 2107 C C . ASN A 1 262 ? -0.579 -18.134 11.120 1.00 93.31 262 ASN A C 1
ATOM 2109 O O . ASN A 1 262 ? -1.472 -18.418 10.327 1.00 93.31 262 ASN A O 1
ATOM 2113 N N . ILE A 1 263 ? 0.700 -18.073 10.749 1.00 90.25 263 ILE A N 1
ATOM 2114 C CA . ILE A 1 263 ? 1.159 -18.209 9.357 1.00 90.25 263 ILE A CA 1
ATOM 2115 C C . ILE A 1 263 ? 0.798 -19.553 8.701 1.00 90.25 263 ILE A C 1
ATOM 2117 O O . ILE A 1 263 ? 0.741 -19.640 7.474 1.00 90.25 263 ILE A O 1
ATOM 2121 N N . SER A 1 264 ? 0.563 -20.597 9.505 1.00 91.00 264 SER A N 1
ATOM 2122 C CA . SER A 1 264 ? 0.166 -21.926 9.017 1.00 91.00 264 SER A CA 1
ATOM 2123 C C . SER A 1 264 ? -1.338 -22.023 8.763 1.00 91.00 264 SER A C 1
ATOM 2125 O O . SER A 1 264 ? -1.777 -22.874 7.998 1.00 91.00 264 SER A O 1
ATOM 2127 N N . ASN A 1 265 ? -2.128 -21.168 9.415 1.00 92.06 265 ASN A N 1
ATOM 2128 C CA . ASN A 1 265 ? -3.576 -21.113 9.271 1.00 92.06 265 ASN A CA 1
ATOM 2129 C C . ASN A 1 265 ? -4.068 -19.666 9.480 1.00 92.06 265 ASN A C 1
ATOM 2131 O O . ASN A 1 265 ? -4.548 -19.332 10.570 1.00 92.06 265 ASN A O 1
ATOM 2135 N N . PRO A 1 266 ? -3.908 -18.786 8.475 1.00 92.50 266 PRO A N 1
ATOM 2136 C CA . PRO A 1 266 ? -4.134 -17.352 8.620 1.00 92.50 266 PRO A CA 1
ATOM 2137 C C . PRO A 1 266 ? -5.628 -17.021 8.538 1.00 92.50 266 PRO A C 1
ATOM 2139 O O . PRO A 1 266 ? -6.092 -16.448 7.561 1.00 92.50 266 PRO A O 1
ATOM 2142 N N . ILE A 1 267 ? -6.395 -17.407 9.558 1.00 94.12 267 ILE A N 1
ATOM 2143 C CA . ILE A 1 267 ? -7.858 -17.221 9.610 1.00 94.12 267 ILE A CA 1
ATOM 2144 C C . ILE A 1 267 ? -8.310 -16.178 10.633 1.00 94.12 267 ILE A C 1
ATOM 2146 O O . ILE A 1 267 ? -9.488 -15.844 10.680 1.00 94.12 267 ILE A O 1
ATOM 2150 N N . GLN A 1 268 ? -7.402 -15.675 11.468 1.00 94.75 268 GLN A N 1
ATOM 2151 C CA . GLN A 1 268 ? -7.730 -14.751 12.547 1.00 94.75 268 GLN A CA 1
ATOM 2152 C C . GLN A 1 268 ? -6.589 -13.759 12.782 1.00 94.75 268 GLN A C 1
ATOM 2154 O O . GLN A 1 268 ? -5.418 -14.129 12.705 1.00 94.75 268 GLN A O 1
ATOM 2159 N N . LEU A 1 269 ? -6.956 -12.514 13.099 1.00 91.50 269 LEU A N 1
ATOM 2160 C CA . LEU A 1 269 ? -6.055 -11.524 13.690 1.00 91.50 269 LEU A CA 1
ATOM 2161 C C . LEU A 1 269 ? -6.158 -11.645 15.209 1.00 91.50 269 LEU A C 1
ATOM 2163 O O . LEU A 1 269 ? -7.200 -11.313 15.779 1.00 91.50 269 LEU A O 1
ATOM 2167 N N . ALA A 1 270 ? -5.106 -12.143 15.849 1.00 87.94 270 ALA A N 1
ATOM 2168 C CA . ALA A 1 270 ? -4.993 -12.143 17.298 1.00 87.94 270 ALA A CA 1
ATOM 2169 C C . ALA A 1 270 ? -4.405 -10.805 17.754 1.00 87.94 270 ALA A C 1
ATOM 2171 O O . ALA A 1 270 ? -3.460 -10.284 17.165 1.00 87.94 270 ALA A O 1
ATOM 2172 N N . TYR A 1 271 ? -5.014 -10.208 18.771 1.00 81.25 271 TYR A N 1
ATOM 2173 C CA . TYR A 1 271 ? -4.522 -8.972 19.357 1.00 81.25 271 TYR A CA 1
ATOM 2174 C C . TYR A 1 271 ? -3.618 -9.304 20.535 1.00 81.25 271 TYR A C 1
ATOM 2176 O O . TYR A 1 271 ? -4.112 -9.661 21.604 1.00 81.25 271 TYR A O 1
ATOM 2184 N N . ASP A 1 272 ? -2.307 -9.199 20.326 1.00 64.69 272 ASP A N 1
ATOM 2185 C CA . ASP A 1 272 ? -1.334 -9.699 21.296 1.00 64.69 272 ASP A CA 1
ATOM 2186 C C . ASP A 1 272 ? -0.975 -8.674 22.377 1.00 64.69 272 ASP A C 1
ATOM 2188 O O . ASP A 1 272 ? -0.598 -9.082 23.472 1.00 64.69 272 ASP A O 1
ATOM 2192 N N . GLN A 1 273 ? -1.164 -7.366 22.138 1.00 57.03 273 GLN A N 1
ATOM 2193 C CA . GLN A 1 273 ? -1.199 -6.320 23.175 1.00 57.03 273 GLN A CA 1
ATOM 2194 C C . GLN A 1 273 ? -1.448 -4.916 22.587 1.00 57.03 273 GLN A C 1
ATOM 2196 O O . GLN A 1 273 ? -0.935 -4.565 21.523 1.00 57.03 273 GLN A O 1
ATOM 2201 N N . ALA A 1 274 ? -2.131 -4.055 23.355 1.00 47.12 274 ALA A N 1
ATOM 2202 C CA . ALA A 1 274 ? -2.092 -2.590 23.226 1.00 47.12 274 ALA A CA 1
ATOM 2203 C C . ALA A 1 274 ? -0.733 -2.067 23.718 1.00 47.12 274 ALA A C 1
ATOM 2205 O O . ALA A 1 274 ? -0.639 -1.470 24.784 1.00 47.12 274 ALA A O 1
ATOM 2206 N N . GLY A 1 275 ? 0.347 -2.447 23.036 1.00 41.41 275 GLY A N 1
ATOM 2207 C CA . GLY A 1 275 ? 1.685 -2.462 23.636 1.00 41.41 275 GLY A CA 1
ATOM 2208 C C . GLY A 1 275 ? 2.661 -1.393 23.165 1.00 41.41 275 GLY A C 1
ATOM 2209 O O . GLY A 1 275 ? 3.745 -1.297 23.728 1.00 41.41 275 GLY A O 1
ATOM 2210 N N . ILE A 1 276 ? 2.313 -0.583 22.169 1.00 45.62 276 ILE A N 1
ATOM 2211 C CA . ILE A 1 276 ? 3.083 0.620 21.850 1.00 45.62 276 ILE A CA 1
ATOM 2212 C C . ILE A 1 276 ? 2.182 1.761 22.295 1.00 45.62 276 ILE A C 1
ATOM 2214 O O . ILE A 1 276 ? 1.117 1.965 21.717 1.00 45.62 276 ILE A O 1
ATOM 2218 N N . ASN A 1 277 ? 2.549 2.373 23.427 1.00 48.41 277 ASN A N 1
ATOM 2219 C CA . ASN A 1 277 ? 1.784 3.414 24.120 1.00 48.41 277 ASN A CA 1
ATOM 2220 C C . ASN A 1 277 ? 1.251 4.475 23.148 1.00 48.41 277 ASN A C 1
ATOM 2222 O O . ASN A 1 277 ? 1.795 4.621 22.057 1.00 48.41 277 ASN A O 1
ATOM 2226 N N . ASP A 1 278 ? 0.242 5.250 23.562 1.00 44.91 278 ASP A N 1
ATOM 2227 C CA . ASP A 1 278 ? -0.202 6.449 22.841 1.00 44.91 278 ASP A CA 1
ATOM 2228 C C . ASP A 1 278 ? 1.019 7.334 22.518 1.00 44.91 278 ASP A C 1
ATOM 2230 O O . ASP A 1 278 ? 1.475 8.142 23.328 1.00 44.91 278 ASP A O 1
ATOM 2234 N N . CYS A 1 279 ? 1.604 7.163 21.335 1.00 48.97 279 CYS A N 1
ATOM 2235 C CA . CYS A 1 279 ? 2.706 7.984 20.875 1.00 48.97 279 CYS A CA 1
ATOM 2236 C C . CYS A 1 279 ? 2.068 9.283 20.439 1.00 48.97 279 CYS A C 1
ATOM 2238 O O . CYS A 1 279 ? 1.659 9.384 19.295 1.00 48.97 279 CYS A O 1
ATOM 2240 N N . MET A 1 280 ? 1.872 10.241 21.346 1.00 54.78 280 MET A N 1
ATOM 2241 C CA . MET A 1 280 ? 1.291 11.532 20.981 1.00 54.78 280 MET A CA 1
ATOM 2242 C C . MET A 1 280 ? 2.127 12.158 19.862 1.00 54.78 280 MET A C 1
ATOM 2244 O O . MET A 1 280 ? 3.315 12.435 20.042 1.00 54.78 280 MET A O 1
ATOM 2248 N N . LEU A 1 281 ? 1.499 12.354 18.701 1.00 56.22 281 LEU A N 1
ATOM 2249 C CA . LEU A 1 281 ? 2.041 13.140 17.603 1.00 56.22 281 LEU A CA 1
ATOM 2250 C C . LEU A 1 281 ? 2.274 14.566 18.114 1.00 56.22 281 LEU A C 1
ATOM 2252 O O . LEU A 1 281 ? 1.341 15.350 18.295 1.00 56.22 281 LEU A O 1
ATOM 2256 N N . CYS A 1 282 ? 3.531 14.873 18.421 1.00 62.50 282 CYS A N 1
ATOM 2257 C CA . CYS A 1 282 ? 3.908 16.159 18.978 1.00 62.50 282 CYS A CA 1
ATOM 2258 C C . CYS A 1 282 ? 3.730 17.267 17.950 1.00 62.50 282 CYS A C 1
ATOM 2260 O O . CYS A 1 282 ? 4.181 17.143 16.815 1.00 62.50 282 CYS A O 1
ATOM 2262 N N . SER A 1 283 ? 3.049 18.346 18.330 1.00 61.50 283 SER A N 1
ATOM 2263 C CA . SER A 1 283 ? 2.830 19.485 17.440 1.00 61.50 283 SER A CA 1
ATOM 2264 C C . SER A 1 283 ? 4.161 20.089 16.983 1.00 61.50 283 SER A C 1
ATOM 2266 O O . SER A 1 283 ? 5.183 19.974 17.663 1.00 61.50 283 SER A O 1
ATOM 2268 N N . THR A 1 284 ? 4.158 20.755 15.829 1.00 64.56 284 THR A N 1
ATOM 2269 C CA . THR A 1 284 ? 5.338 21.451 15.298 1.00 64.56 284 THR A CA 1
ATOM 2270 C C . THR A 1 284 ? 5.994 22.336 16.363 1.00 64.56 284 THR A C 1
ATOM 2272 O O . THR A 1 284 ? 5.312 23.068 17.079 1.00 64.56 284 THR A O 1
ATOM 2275 N N . GLY A 1 285 ? 7.324 22.276 16.461 1.00 74.62 285 GLY A N 1
ATOM 2276 C CA . GLY A 1 285 ? 8.094 22.962 17.507 1.00 74.62 285 GLY A CA 1
ATOM 2277 C C . GLY A 1 285 ? 8.242 22.166 18.808 1.00 74.62 285 GLY A C 1
ATOM 2278 O O . GLY A 1 285 ? 8.958 22.600 19.712 1.00 74.62 285 GLY A O 1
ATOM 2279 N N . THR A 1 286 ? 7.627 20.986 18.889 1.00 80.69 286 THR A N 1
ATOM 2280 C CA . THR A 1 286 ? 7.821 20.025 19.975 1.00 80.69 286 THR A CA 1
ATOM 2281 C C . THR A 1 286 ? 8.236 18.661 19.422 1.00 80.69 286 THR A C 1
ATOM 2283 O O . THR A 1 286 ? 7.967 18.337 18.267 1.00 80.69 286 THR A O 1
ATOM 2286 N N . LYS A 1 287 ? 8.928 17.868 20.238 1.00 76.06 287 LYS A N 1
ATOM 2287 C CA . LYS A 1 287 ? 9.393 16.520 19.915 1.00 76.06 287 LYS A CA 1
ATOM 2288 C C . LYS A 1 287 ? 8.968 15.522 20.977 1.00 76.06 287 LYS A C 1
ATOM 2290 O O . LYS A 1 287 ? 8.879 15.860 22.165 1.00 76.06 287 LYS A O 1
ATOM 2295 N N . ASN A 1 288 ? 8.783 14.281 20.552 1.00 78.94 288 ASN A N 1
ATOM 2296 C CA . ASN A 1 288 ? 8.720 13.160 21.472 1.00 78.94 288 ASN A CA 1
ATOM 2297 C C . ASN A 1 288 ? 10.153 12.802 21.907 1.00 78.94 288 ASN A C 1
ATOM 2299 O O . ASN A 1 288 ? 11.094 12.910 21.125 1.00 78.94 288 ASN A O 1
ATOM 2303 N N . SER A 1 289 ? 10.333 12.378 23.155 1.00 72.75 289 SER A N 1
ATOM 2304 C CA . SER A 1 289 ? 11.639 11.993 23.706 1.00 72.75 289 SER A CA 1
ATOM 2305 C C . SER A 1 289 ? 12.185 10.664 23.155 1.00 72.75 289 SER A C 1
ATOM 2307 O O . SER A 1 289 ? 13.185 10.161 23.658 1.00 72.75 289 SER A O 1
ATOM 2309 N N . GLY A 1 290 ? 11.527 10.080 22.146 1.00 57.81 290 GLY A N 1
ATOM 2310 C CA . GLY A 1 290 ? 11.849 8.758 21.597 1.00 57.81 290 GLY A CA 1
ATOM 2311 C C . GLY A 1 290 ? 11.416 7.607 22.507 1.00 57.81 290 GLY A C 1
ATOM 2312 O O . GLY A 1 290 ? 11.574 6.445 22.152 1.00 57.81 290 GLY A O 1
ATOM 2313 N N . ASN A 1 291 ? 10.834 7.932 23.660 1.00 58.97 291 ASN A N 1
ATOM 2314 C CA . ASN A 1 291 ? 10.220 6.984 24.567 1.00 58.97 291 ASN A CA 1
ATOM 2315 C C . ASN A 1 291 ? 8.711 6.976 24.346 1.00 58.97 291 ASN A C 1
ATOM 2317 O O . ASN A 1 291 ? 8.131 7.889 23.763 1.00 58.97 291 ASN A O 1
ATOM 2321 N N . ALA A 1 292 ? 8.048 5.958 24.870 1.00 55.81 292 ALA A N 1
ATOM 2322 C CA . ALA A 1 292 ? 6.613 5.772 24.722 1.00 55.81 292 ALA A CA 1
ATOM 2323 C C . ALA A 1 292 ? 5.791 6.710 25.647 1.00 55.81 292 ALA A C 1
ATOM 2325 O O . ALA A 1 292 ? 4.870 6.296 26.346 1.00 55.81 292 ALA A O 1
ATOM 2326 N N . THR A 1 293 ? 6.186 7.984 25.701 1.00 57.56 293 THR A N 1
ATOM 2327 C CA . THR A 1 293 ? 5.605 9.045 26.524 1.00 57.56 293 THR A CA 1
ATOM 2328 C C . THR A 1 293 ? 4.620 9.887 25.717 1.00 57.56 293 THR A C 1
ATOM 2330 O O . THR A 1 293 ? 4.897 10.236 24.571 1.00 57.56 293 THR A O 1
ATOM 2333 N N . ILE A 1 294 ? 3.526 10.306 26.358 1.00 62.91 294 ILE A N 1
ATOM 2334 C CA . ILE A 1 294 ? 2.550 11.278 25.825 1.00 62.91 294 ILE A CA 1
ATOM 2335 C C . ILE A 1 294 ? 3.021 12.740 25.929 1.00 62.91 294 ILE A C 1
ATOM 2337 O O . ILE A 1 294 ? 2.298 13.657 25.553 1.00 62.91 294 ILE A O 1
ATOM 2341 N N . GLN A 1 295 ? 4.200 12.986 26.506 1.00 73.31 295 GLN A N 1
ATOM 2342 C CA . GLN A 1 295 ? 4.698 14.334 26.757 1.00 73.31 295 GLN A CA 1
ATOM 2343 C C . GLN A 1 295 ? 5.549 14.828 25.593 1.00 73.31 295 GLN A C 1
ATOM 2345 O O . GLN A 1 295 ? 6.587 14.253 25.267 1.00 73.31 295 GLN A O 1
ATOM 2350 N N . CYS A 1 296 ? 5.123 15.948 25.021 1.00 79.25 296 CYS A N 1
ATOM 2351 C CA . CYS A 1 296 ? 5.871 16.657 24.002 1.00 79.25 296 CYS A CA 1
ATOM 2352 C C . CYS A 1 296 ? 6.805 17.672 24.648 1.00 79.25 296 CYS A C 1
ATOM 2354 O O . CYS A 1 296 ? 6.388 18.525 25.432 1.00 79.25 296 CYS A O 1
ATOM 2356 N N . THR A 1 297 ? 8.085 17.565 24.317 1.00 89.88 297 THR A N 1
ATOM 2357 C CA . THR A 1 297 ? 9.120 18.480 24.801 1.00 89.88 297 THR A CA 1
ATOM 2358 C C . THR A 1 297 ? 9.383 19.556 23.752 1.00 89.88 297 THR A C 1
ATOM 2360 O O . THR A 1 297 ? 9.477 19.221 22.574 1.00 89.88 297 THR A O 1
ATOM 2363 N N . PRO A 1 298 ? 9.483 20.845 24.116 1.00 91.62 298 PRO A N 1
ATOM 2364 C CA . PRO A 1 298 ? 9.858 21.887 23.166 1.00 91.62 298 PRO A CA 1
ATOM 2365 C C . PRO A 1 298 ? 11.244 21.621 22.589 1.00 91.62 298 PRO A C 1
ATOM 2367 O O . PRO A 1 298 ? 12.125 21.113 23.285 1.00 91.62 298 PRO A O 1
ATOM 2370 N N . CYS A 1 299 ? 11.444 21.992 21.333 1.00 85.38 299 CYS A N 1
ATOM 2371 C CA . CYS A 1 299 ? 12.744 21.840 20.694 1.00 85.38 299 CYS A CA 1
ATOM 2372 C C . CYS A 1 299 ? 13.698 22.969 21.076 1.00 85.38 299 CYS A C 1
ATOM 2374 O O . CYS A 1 299 ? 13.269 24.082 21.392 1.00 85.38 299 CYS A O 1
ATOM 2376 N N . ALA A 1 300 ? 14.999 22.678 21.079 1.00 91.19 300 ALA A N 1
ATOM 2377 C CA . ALA A 1 300 ? 16.013 23.644 21.470 1.00 91.19 300 ALA A CA 1
ATOM 2378 C C . ALA A 1 300 ? 16.015 24.888 20.565 1.00 91.19 300 ALA A C 1
ATOM 2380 O O . ALA A 1 300 ? 15.749 24.825 19.361 1.00 91.19 300 ALA A O 1
ATOM 2381 N N . SER A 1 301 ? 16.373 26.036 21.143 1.00 89.12 301 SER A N 1
ATOM 2382 C CA . SER A 1 301 ? 16.546 27.284 20.394 1.00 89.12 301 SER A CA 1
ATOM 2383 C C . SER A 1 301 ? 17.582 27.108 19.276 1.00 89.12 301 SER A C 1
ATOM 2385 O O . SER A 1 301 ? 18.669 26.588 19.515 1.00 89.12 301 SER A O 1
ATOM 2387 N N . GLY A 1 302 ? 17.259 27.554 18.058 1.00 82.19 302 GLY A N 1
ATOM 2388 C CA . GLY A 1 302 ? 18.107 27.347 16.874 1.00 82.19 302 GLY A CA 1
ATOM 2389 C C . GLY A 1 302 ? 17.937 25.975 16.213 1.00 82.19 302 GLY A C 1
ATOM 2390 O O . GLY A 1 302 ? 18.692 25.627 15.304 1.00 82.19 302 GLY A O 1
ATOM 2391 N N . THR A 1 303 ? 16.941 25.197 16.640 1.00 78.94 303 THR A N 1
ATOM 2392 C CA . THR A 1 303 ? 16.525 23.953 15.990 1.00 78.94 303 THR A CA 1
ATOM 2393 C C . THR A 1 303 ? 15.057 24.020 15.569 1.00 78.94 303 THR A C 1
ATOM 2395 O O . THR A 1 303 ? 14.319 24.940 15.925 1.00 78.94 303 THR A O 1
ATOM 2398 N N . PHE A 1 304 ? 14.641 23.077 14.741 1.00 70.50 304 PHE A N 1
ATOM 2399 C CA . PHE A 1 304 ? 13.283 22.913 14.264 1.00 70.50 304 PHE A CA 1
ATOM 2400 C C . PHE A 1 304 ? 12.867 21.459 14.455 1.00 70.50 304 PHE A C 1
ATOM 2402 O O . PHE A 1 304 ? 13.632 20.537 14.166 1.00 70.50 304 PHE A O 1
ATOM 2409 N N . CYS A 1 305 ? 11.636 21.271 14.919 1.00 65.81 305 CYS A N 1
ATOM 2410 C CA . CYS A 1 305 ? 11.000 19.968 14.975 1.00 65.81 305 CYS A CA 1
ATOM 2411 C C . CYS A 1 305 ? 9.764 19.973 14.091 1.00 65.81 305 CYS A C 1
ATOM 2413 O O . CYS A 1 305 ? 8.823 20.722 14.389 1.00 65.81 305 CYS A O 1
ATOM 2415 N N . PRO A 1 306 ? 9.752 19.159 13.022 1.00 50.44 306 PRO A N 1
ATOM 2416 C CA . PRO A 1 306 ? 8.533 18.916 12.274 1.00 50.44 306 PRO A CA 1
ATOM 2417 C C . PRO A 1 306 ? 7.490 18.218 13.155 1.00 50.44 306 PRO A C 1
ATOM 2419 O O . PRO A 1 306 ? 7.790 17.729 14.247 1.00 50.44 306 PRO A O 1
ATOM 2422 N N . LEU A 1 307 ? 6.251 18.184 12.670 1.00 50.56 307 LEU A N 1
ATOM 2423 C CA . LEU A 1 307 ? 5.159 17.460 13.310 1.00 50.56 307 LEU A CA 1
ATOM 2424 C C . LEU A 1 307 ? 5.598 16.016 13.627 1.00 50.56 307 LEU A C 1
ATOM 2426 O O . LEU A 1 307 ? 6.067 15.316 12.741 1.00 50.56 307 LEU A O 1
ATOM 2430 N N . GLY A 1 308 ? 5.475 15.633 14.899 1.00 53.72 308 GLY A N 1
ATOM 2431 C CA . GLY A 1 308 ? 5.846 14.355 15.513 1.00 53.72 308 GLY A CA 1
ATOM 2432 C C . GLY A 1 308 ? 7.327 13.970 15.462 1.00 53.72 308 GLY A C 1
ATOM 2433 O O . GLY A 1 308 ? 7.672 12.804 15.625 1.00 53.72 308 GLY A O 1
ATOM 2434 N N . SER A 1 309 ? 8.221 14.949 15.332 1.00 56.47 309 SER A N 1
ATOM 2435 C CA . SER A 1 309 ? 9.657 14.692 15.397 1.00 56.47 309 SER A CA 1
ATOM 2436 C C . SER A 1 309 ? 10.087 13.958 16.676 1.00 56.47 309 SER A C 1
ATOM 2438 O O . SER A 1 309 ? 9.614 14.262 17.771 1.00 56.47 309 SER A O 1
ATOM 2440 N N . VAL A 1 310 ? 11.049 13.043 16.548 1.00 65.81 310 VAL A N 1
ATOM 2441 C CA . VAL A 1 310 ? 11.785 12.427 17.675 1.00 65.81 310 VAL A CA 1
ATOM 2442 C C . VAL A 1 310 ? 13.182 13.035 17.859 1.00 65.81 310 VAL A C 1
ATOM 2444 O O . VAL A 1 310 ? 13.846 12.812 18.869 1.00 65.81 310 VAL A O 1
ATOM 2447 N N . SER A 1 311 ? 13.633 13.839 16.893 1.00 67.62 311 SER A N 1
ATOM 2448 C CA . SER A 1 311 ? 14.957 14.467 16.873 1.00 67.62 311 SER A CA 1
ATOM 2449 C C . SER A 1 311 ? 14.883 15.927 16.428 1.00 67.62 311 SER A C 1
ATOM 2451 O O . SER A 1 311 ? 13.979 16.335 15.707 1.00 67.62 311 SER A O 1
ATOM 2453 N N . GLU A 1 312 ? 15.843 16.740 16.843 1.00 78.81 312 GLU A N 1
ATOM 2454 C CA . GLU A 1 312 ? 15.895 18.153 16.461 1.00 78.81 312 GLU A CA 1
ATOM 2455 C C . GLU A 1 312 ? 16.698 18.337 15.174 1.00 78.81 312 GLU A C 1
ATOM 2457 O O . GLU A 1 312 ? 17.752 17.727 15.004 1.00 78.81 312 GLU A O 1
ATOM 2462 N N . ILE A 1 313 ? 16.224 19.203 14.279 1.00 66.19 313 ILE A N 1
ATOM 2463 C CA . ILE A 1 313 ? 16.947 19.583 13.063 1.00 66.19 313 ILE A CA 1
ATOM 2464 C C . ILE A 1 313 ? 17.551 20.965 13.289 1.00 66.19 313 ILE A C 1
ATOM 2466 O O . ILE A 1 313 ? 16.828 21.908 13.597 1.00 66.19 313 ILE A O 1
ATOM 2470 N N . SER A 1 314 ? 18.867 21.126 13.149 1.00 69.44 314 SER A N 1
ATOM 2471 C CA . SER A 1 314 ? 19.485 22.448 13.311 1.00 69.44 314 SER A CA 1
ATOM 2472 C C . SER A 1 314 ? 19.002 23.415 12.226 1.00 69.44 314 SER A C 1
ATOM 2474 O O . SER A 1 314 ? 19.016 23.075 11.046 1.00 69.44 314 SER A O 1
ATOM 2476 N N . GLN A 1 315 ? 18.611 24.637 12.601 1.00 59.97 315 GLN A N 1
ATOM 2477 C CA . GLN A 1 315 ? 18.163 25.658 11.645 1.00 59.97 315 GLN A CA 1
ATOM 2478 C C . GLN A 1 315 ? 19.272 26.069 10.667 1.00 59.97 315 GLN A C 1
ATOM 2480 O O . GLN A 1 315 ? 18.977 26.467 9.547 1.00 59.97 315 GLN A O 1
ATOM 2485 N N . SER A 1 316 ? 20.546 25.905 11.041 1.00 58.12 316 SER A N 1
ATOM 2486 C CA . SER A 1 316 ? 21.686 26.138 10.144 1.00 58.12 316 SER A CA 1
ATOM 2487 C C . SER A 1 316 ? 21.829 25.079 9.044 1.00 58.12 316 SER A C 1
ATOM 2489 O O . SER A 1 316 ? 22.488 25.335 8.040 1.00 58.12 316 SER A O 1
ATOM 2491 N N . ALA A 1 317 ? 21.204 23.907 9.207 1.00 42.31 317 ALA A N 1
ATOM 2492 C CA . ALA A 1 317 ? 21.149 22.864 8.185 1.00 42.31 317 ALA A CA 1
ATOM 2493 C C . ALA A 1 317 ? 20.028 23.102 7.152 1.00 42.31 317 ALA A C 1
ATOM 2495 O O . ALA A 1 317 ? 19.937 22.374 6.166 1.00 42.31 317 ALA A O 1
ATOM 2496 N N . LEU A 1 318 ? 19.174 24.112 7.361 1.00 39.91 318 LEU A N 1
ATOM 2497 C CA . LEU A 1 318 ? 17.967 24.369 6.576 1.00 39.91 318 LEU A CA 1
ATOM 2498 C C . LEU A 1 318 ? 18.140 25.639 5.718 1.00 39.91 318 LEU A C 1
ATOM 2500 O O . LEU A 1 318 ? 17.620 26.698 6.051 1.00 39.91 318 LEU A O 1
ATOM 2504 N N . ASN A 1 319 ? 18.868 25.538 4.595 1.00 35.69 319 ASN A N 1
ATOM 2505 C CA . ASN A 1 319 ? 19.075 26.659 3.654 1.00 35.69 319 ASN A CA 1
ATOM 2506 C C . ASN A 1 319 ? 17.934 26.849 2.632 1.00 35.69 319 ASN A C 1
ATOM 2508 O O . ASN A 1 319 ? 17.881 27.868 1.952 1.00 35.69 319 ASN A O 1
ATOM 2512 N N . THR A 1 320 ? 17.034 25.877 2.488 1.00 30.03 320 THR A N 1
ATOM 2513 C CA . THR A 1 320 ? 15.761 25.932 1.738 1.00 30.03 320 THR A CA 1
ATOM 2514 C C . THR A 1 320 ? 15.065 24.586 1.960 1.00 30.03 320 THR A C 1
ATOM 2516 O O . THR A 1 320 ? 15.720 23.550 1.885 1.00 30.03 320 THR A O 1
ATOM 2519 N N . ILE A 1 321 ? 13.766 24.575 2.273 1.00 29.44 321 ILE A N 1
ATOM 2520 C CA . ILE A 1 321 ? 12.988 23.335 2.453 1.00 29.44 321 ILE A CA 1
ATOM 2521 C C . ILE A 1 321 ? 11.999 23.233 1.291 1.00 29.44 321 ILE A C 1
ATOM 2523 O O . ILE A 1 321 ? 10.873 23.721 1.368 1.00 29.44 321 ILE A O 1
ATOM 2527 N N . GLU A 1 322 ? 12.443 22.624 0.194 1.00 24.30 322 GLU A N 1
ATOM 2528 C CA . GLU A 1 322 ? 11.549 22.043 -0.805 1.00 24.30 322 GLU A CA 1
ATOM 2529 C C . GLU A 1 322 ? 11.330 20.584 -0.456 1.00 24.30 322 GLU A C 1
ATOM 2531 O O . GLU A 1 322 ? 12.255 19.855 -0.106 1.00 24.30 322 GLU A O 1
ATOM 2536 N N . GLN A 1 323 ? 10.088 20.146 -0.535 1.00 27.58 323 GLN A N 1
ATOM 2537 C CA . GLN A 1 323 ? 9.734 18.812 -0.108 1.00 27.58 323 GLN A CA 1
ATOM 2538 C C . GLN A 1 323 ? 8.518 18.443 -0.942 1.00 27.58 323 GLN A C 1
ATOM 2540 O O . GLN A 1 323 ? 7.403 18.793 -0.643 1.00 27.58 323 GLN A O 1
ATOM 2545 N N . VAL A 1 324 ? 8.709 17.864 -2.108 1.00 24.08 324 VAL A N 1
ATOM 2546 C CA . VAL A 1 324 ? 7.631 17.104 -2.745 1.00 24.08 324 VAL A CA 1
ATOM 2547 C C . VAL A 1 324 ? 7.958 15.648 -2.437 1.00 24.08 324 VAL A C 1
ATOM 2549 O O . VAL A 1 324 ? 9.132 15.334 -2.249 1.00 24.08 324 VAL A O 1
ATOM 2552 N N . ILE A 1 325 ? 6.969 14.759 -2.388 1.00 30.52 325 ILE A N 1
ATOM 2553 C CA . ILE A 1 325 ? 6.911 13.580 -3.269 1.00 30.52 325 ILE A CA 1
ATOM 2554 C C . ILE A 1 325 ? 5.878 12.564 -2.765 1.00 30.52 325 ILE A C 1
ATOM 2556 O O . ILE A 1 325 ? 5.652 12.388 -1.573 1.00 30.52 325 ILE A O 1
ATOM 2560 N N . ALA A 1 326 ? 5.276 11.939 -3.776 1.00 29.61 326 ALA A N 1
ATOM 2561 C CA . ALA A 1 326 ? 4.547 10.686 -3.822 1.00 29.61 326 ALA A CA 1
ATOM 2562 C C . ALA A 1 326 ? 4.869 9.639 -2.737 1.00 29.61 326 ALA A C 1
ATOM 2564 O O . ALA A 1 326 ? 6.008 9.468 -2.310 1.00 29.61 326 ALA A O 1
ATOM 2565 N N . TYR A 1 327 ? 3.809 8.898 -2.409 1.00 30.80 327 TYR A N 1
ATOM 2566 C CA . TYR A 1 327 ? 3.731 7.613 -1.712 1.00 30.80 327 TYR A CA 1
ATOM 2567 C C . TYR A 1 327 ? 5.064 6.919 -1.361 1.00 30.80 327 TYR A C 1
ATOM 2569 O O . TYR A 1 327 ? 5.728 6.369 -2.247 1.00 30.80 327 TYR A O 1
ATOM 2577 N N . PRO A 1 328 ? 5.400 6.815 -0.064 1.00 30.66 328 PRO A N 1
ATOM 2578 C CA . PRO A 1 328 ? 6.415 5.892 0.419 1.00 30.66 328 PRO A CA 1
ATOM 2579 C C . PRO A 1 328 ? 5.815 4.504 0.710 1.00 30.66 328 PRO A C 1
ATOM 2581 O O . PRO A 1 328 ? 4.854 4.360 1.465 1.00 30.66 328 PRO A O 1
ATOM 2584 N N . LYS A 1 329 ? 6.422 3.459 0.135 1.00 38.69 329 LYS A N 1
ATOM 2585 C CA . LYS A 1 329 ? 6.289 2.070 0.597 1.00 38.69 329 LYS A CA 1
ATOM 2586 C C . LYS A 1 329 ? 7.411 1.766 1.597 1.00 38.69 329 LYS A C 1
ATOM 2588 O O . LYS A 1 329 ? 8.506 2.308 1.478 1.00 38.69 329 LYS A O 1
ATOM 2593 N N . SER A 1 330 ? 7.108 0.907 2.571 1.00 31.16 330 SER A N 1
ATOM 2594 C CA . SER A 1 330 ? 7.936 0.594 3.742 1.00 31.16 330 SER A CA 1
ATOM 2595 C C . SER A 1 330 ? 9.408 0.249 3.434 1.00 31.16 330 SER 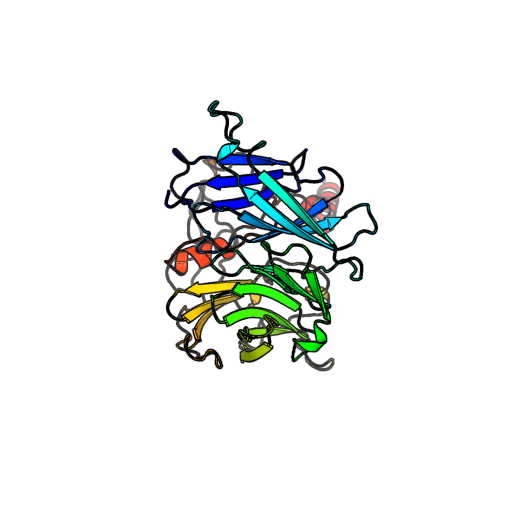A C 1
ATOM 2597 O O . SER A 1 330 ? 9.664 -0.475 2.473 1.00 31.16 330 SER A O 1
ATOM 2599 N N . PRO A 1 331 ? 10.354 0.677 4.290 1.00 34.59 331 PRO A N 1
ATOM 2600 C CA . PRO A 1 331 ? 11.747 0.236 4.255 1.00 34.59 331 PRO A CA 1
ATOM 2601 C C . PRO A 1 331 ? 11.929 -1.163 4.867 1.00 34.59 331 PRO A C 1
ATOM 2603 O O . PRO A 1 331 ? 11.214 -1.543 5.797 1.00 34.59 331 PRO A O 1
ATOM 2606 N N . ASP A 1 332 ? 12.934 -1.902 4.386 1.00 40.56 332 ASP A N 1
ATOM 2607 C CA . ASP A 1 332 ? 13.392 -3.184 4.946 1.00 40.56 332 ASP A CA 1
ATOM 2608 C C . ASP A 1 332 ? 14.191 -2.969 6.246 1.00 40.56 332 ASP A C 1
ATOM 2610 O O . ASP A 1 332 ? 15.383 -3.269 6.328 1.00 40.56 332 ASP A O 1
ATOM 2614 N N . SER A 1 333 ? 13.546 -2.426 7.281 1.00 41.59 333 SER A N 1
ATOM 2615 C CA . SER A 1 333 ? 14.041 -2.581 8.651 1.00 41.59 333 SER A CA 1
ATOM 2616 C C . SER A 1 333 ? 13.328 -3.764 9.298 1.00 41.59 333 SER A C 1
ATOM 2618 O O . SER A 1 333 ? 12.120 -3.938 9.166 1.00 41.59 333 SER A O 1
ATOM 2620 N N . THR A 1 334 ? 14.075 -4.619 9.994 1.00 40.16 334 THR A N 1
ATOM 2621 C CA . THR A 1 334 ? 13.492 -5.643 10.877 1.00 40.16 334 THR A CA 1
ATOM 2622 C C . THR A 1 334 ? 13.127 -5.069 12.244 1.00 40.16 334 THR A C 1
ATOM 2624 O O . THR A 1 334 ? 12.552 -5.777 13.068 1.00 40.16 334 THR A O 1
ATOM 2627 N N . ILE A 1 335 ? 13.505 -3.814 12.506 1.00 44.69 335 ILE A N 1
ATOM 2628 C CA . ILE A 1 335 ? 13.254 -3.108 13.754 1.00 44.69 335 ILE A CA 1
ATOM 2629 C C . ILE A 1 335 ? 12.018 -2.247 13.537 1.00 44.69 335 ILE A C 1
ATOM 2631 O O . ILE A 1 335 ? 12.027 -1.246 12.824 1.00 44.69 335 ILE A O 1
ATOM 2635 N N . PHE A 1 336 ? 10.929 -2.684 14.146 1.00 40.34 336 PHE A N 1
ATOM 2636 C CA . PHE A 1 336 ? 9.605 -2.118 13.964 1.00 40.34 336 PHE A CA 1
ATOM 2637 C C . PHE A 1 336 ? 9.504 -0.605 14.230 1.00 40.34 336 PHE A C 1
ATOM 2639 O O . PHE A 1 336 ? 8.769 0.083 13.523 1.00 40.34 336 PHE A O 1
ATOM 2646 N N . ASP A 1 337 ? 10.275 -0.083 15.183 1.00 41.06 337 ASP A N 1
ATOM 2647 C CA . ASP A 1 337 ? 10.253 1.335 15.559 1.00 41.06 337 ASP A CA 1
ATOM 2648 C C . ASP A 1 337 ? 10.783 2.251 14.440 1.00 41.06 337 ASP A C 1
ATOM 2650 O O . ASP A 1 337 ? 10.250 3.337 14.209 1.00 41.06 337 ASP A O 1
ATOM 2654 N N . GLU A 1 338 ? 11.777 1.794 13.673 1.00 41.16 338 GLU A N 1
ATOM 2655 C CA . GLU A 1 338 ? 12.337 2.546 12.541 1.00 41.16 338 GLU A CA 1
ATOM 2656 C C . GLU A 1 338 ? 11.350 2.611 11.370 1.00 41.16 338 GLU A C 1
ATOM 2658 O O . GLU A 1 338 ? 11.163 3.670 10.766 1.00 41.16 338 GLU A O 1
ATOM 2663 N N . ILE A 1 339 ? 10.659 1.496 11.102 1.00 43.25 339 ILE A N 1
ATOM 2664 C CA . ILE A 1 339 ? 9.623 1.392 10.063 1.00 43.25 339 ILE A CA 1
ATOM 2665 C C . ILE A 1 339 ? 8.500 2.393 10.342 1.00 43.25 339 ILE A C 1
ATOM 2667 O O . ILE A 1 339 ? 7.976 3.035 9.432 1.00 43.25 339 ILE A O 1
ATOM 2671 N N . LEU A 1 340 ? 8.117 2.521 11.610 1.00 40.69 340 LEU A N 1
ATOM 2672 C CA . LEU A 1 340 ? 6.965 3.305 12.013 1.00 40.69 340 LEU A CA 1
ATOM 2673 C C . LEU A 1 340 ? 7.250 4.812 12.007 1.00 40.69 340 LEU A C 1
ATOM 2675 O O . LEU A 1 340 ? 6.446 5.590 11.497 1.00 40.69 340 LEU A O 1
ATOM 2679 N N . ILE A 1 341 ? 8.432 5.213 12.479 1.00 42.69 341 ILE A N 1
ATOM 2680 C CA . ILE A 1 341 ? 8.898 6.606 12.448 1.00 42.69 341 ILE A CA 1
ATOM 2681 C C . ILE A 1 341 ? 9.095 7.084 10.998 1.00 42.69 341 ILE A C 1
ATOM 2683 O O . ILE A 1 341 ? 8.716 8.205 10.662 1.00 42.69 341 ILE A O 1
ATOM 2687 N N . GLN A 1 342 ? 9.616 6.241 10.103 1.00 43.84 342 GLN A N 1
ATOM 2688 C CA . GLN A 1 342 ? 9.804 6.615 8.695 1.00 43.84 342 GLN A CA 1
ATOM 2689 C C . GLN A 1 342 ? 8.483 6.768 7.927 1.00 43.84 342 GLN A C 1
ATOM 2691 O O . GLN A 1 342 ? 8.367 7.670 7.098 1.00 43.84 342 GLN A O 1
ATOM 2696 N N . ASN A 1 343 ? 7.472 5.948 8.230 1.00 41.66 343 ASN A N 1
ATOM 2697 C CA . ASN A 1 343 ? 6.164 6.031 7.570 1.00 41.66 343 ASN A CA 1
ATOM 2698 C C . ASN A 1 343 ? 5.292 7.191 8.083 1.00 41.66 343 ASN A C 1
ATOM 2700 O O . ASN A 1 343 ? 4.351 7.589 7.402 1.00 41.66 343 ASN A O 1
ATOM 2704 N N . MET A 1 344 ? 5.572 7.731 9.274 1.00 38.53 344 MET A N 1
ATOM 2705 C CA . MET A 1 344 ? 4.754 8.787 9.881 1.00 38.53 344 MET A CA 1
ATOM 2706 C C . MET A 1 344 ? 5.236 10.219 9.592 1.00 38.53 344 MET A C 1
ATOM 2708 O O . MET A 1 344 ? 4.437 11.145 9.709 1.00 38.53 344 MET A O 1
ATOM 2712 N N . PHE A 1 345 ? 6.499 10.433 9.190 1.00 39.66 345 PHE A N 1
ATOM 2713 C CA . PHE A 1 345 ? 7.120 11.774 9.219 1.00 39.66 345 PHE A CA 1
ATOM 2714 C C . PHE A 1 345 ? 7.653 12.337 7.895 1.00 39.66 345 PHE A C 1
ATOM 2716 O O . PHE A 1 345 ? 8.393 13.321 7.899 1.00 39.66 345 PHE A O 1
ATOM 2723 N N . HIS A 1 346 ? 7.244 11.797 6.747 1.00 38.69 346 HIS A N 1
ATOM 2724 C CA . HIS A 1 346 ? 7.717 12.271 5.443 1.00 38.69 346 HIS A CA 1
ATOM 2725 C C . HIS A 1 346 ? 6.682 13.160 4.710 1.00 38.69 346 HIS A C 1
ATOM 2727 O O . HIS A 1 346 ? 6.131 12.759 3.693 1.00 38.69 346 HIS A O 1
ATOM 2733 N N . ILE A 1 347 ? 6.415 14.387 5.193 1.00 35.12 347 ILE A N 1
ATOM 2734 C CA . ILE A 1 347 ? 5.501 15.359 4.534 1.00 35.12 347 ILE A CA 1
ATOM 2735 C C . ILE A 1 347 ? 6.230 16.636 4.137 1.00 35.12 347 ILE A C 1
ATOM 2737 O O . ILE A 1 347 ? 6.726 17.305 5.037 1.00 35.12 347 ILE A O 1
ATOM 2741 N N . GLY A 1 348 ? 6.123 17.038 2.859 1.00 28.94 348 GLY A N 1
ATOM 2742 C CA . GLY A 1 348 ? 6.264 18.430 2.382 1.00 28.94 348 GLY A CA 1
ATOM 2743 C C . GLY A 1 348 ? 5.434 18.751 1.133 1.00 28.94 348 GLY A C 1
ATOM 2744 O O . GLY A 1 348 ? 4.885 17.817 0.556 1.00 28.94 348 GLY A O 1
ATOM 2745 N N . SER A 1 349 ? 5.313 19.985 0.585 1.00 36.72 349 SER A N 1
ATOM 2746 C CA . SER A 1 349 ? 5.913 21.328 0.811 1.00 36.72 349 SER A CA 1
ATOM 2747 C C . SER A 1 349 ? 4.992 22.450 0.291 1.00 36.72 349 SER A C 1
ATOM 2749 O O . SER A 1 349 ? 4.192 22.259 -0.625 1.00 36.72 349 SER A O 1
ATOM 2751 N N . GLY A 1 350 ? 5.189 23.662 0.831 1.00 36.03 350 GLY A N 1
ATOM 2752 C CA . GLY A 1 350 ? 5.389 24.917 0.082 1.00 36.03 350 GLY A CA 1
ATOM 2753 C C . GLY A 1 350 ? 4.199 25.688 -0.507 1.00 36.03 350 GLY A C 1
ATOM 2754 O O . GLY A 1 350 ? 4.091 26.892 -0.286 1.00 36.03 350 GLY A O 1
ATOM 2755 N N . ARG A 1 351 ? 3.318 25.065 -1.296 1.00 34.56 351 ARG A N 1
ATOM 2756 C CA . ARG A 1 351 ? 2.449 25.833 -2.224 1.00 34.56 351 ARG A CA 1
ATOM 2757 C C . ARG A 1 351 ? 1.151 26.392 -1.626 1.00 34.56 351 ARG A C 1
ATOM 2759 O O . ARG A 1 351 ? 0.567 27.313 -2.192 1.00 34.56 351 ARG A O 1
ATOM 2766 N N . TYR A 1 352 ? 0.708 25.888 -0.477 1.00 40.69 352 TYR A N 1
ATOM 2767 C CA . TYR A 1 352 ? -0.631 26.178 0.056 1.00 40.69 352 TYR A CA 1
ATOM 2768 C C . TYR A 1 352 ? -0.756 27.509 0.817 1.00 40.69 352 TYR A C 1
ATOM 2770 O O . TYR A 1 352 ? -1.868 27.985 1.035 1.00 40.69 352 TYR A O 1
ATOM 2778 N N . LEU A 1 353 ? 0.358 28.165 1.164 1.00 41.53 353 LEU A N 1
ATOM 2779 C CA . LEU A 1 353 ? 0.329 29.478 1.825 1.00 41.53 353 LEU A CA 1
ATOM 2780 C C . LEU A 1 353 ? -0.075 30.612 0.871 1.00 41.53 353 LEU A C 1
ATOM 2782 O O . LEU A 1 353 ? -0.763 31.529 1.296 1.00 41.53 353 LEU A O 1
ATOM 2786 N N . LEU A 1 354 ? 0.246 30.517 -0.424 1.00 39.09 354 LEU A N 1
ATOM 2787 C CA . LEU A 1 354 ? -0.105 31.547 -1.417 1.00 39.09 354 LEU A CA 1
ATOM 2788 C C . LEU A 1 354 ? -1.572 31.489 -1.879 1.00 39.09 354 LEU A C 1
ATOM 2790 O O . LEU A 1 354 ? -2.090 32.466 -2.420 1.00 39.09 354 LEU A O 1
ATOM 2794 N N . VAL A 1 355 ? -2.246 30.358 -1.655 1.00 40.31 355 VAL A N 1
ATOM 2795 C CA . VAL A 1 355 ? -3.661 30.146 -2.018 1.00 40.31 355 VAL A CA 1
ATOM 2796 C C . VAL A 1 355 ? -4.575 30.248 -0.789 1.00 40.31 355 VAL A C 1
ATOM 2798 O O . VAL A 1 355 ? -5.793 30.320 -0.919 1.00 40.31 355 VAL A O 1
ATOM 2801 N N . SER A 1 356 ? -4.001 30.306 0.418 1.00 40.75 356 SER A N 1
ATOM 2802 C CA . SER A 1 356 ? -4.766 30.419 1.656 1.00 40.75 356 SER A CA 1
ATOM 2803 C C . SER A 1 356 ? -5.485 31.773 1.738 1.00 40.75 356 SER A C 1
ATOM 2805 O O . SER A 1 356 ? -4.826 32.819 1.712 1.00 40.75 356 SER A O 1
ATOM 2807 N N . PRO A 1 357 ? -6.819 31.793 1.929 1.00 40.44 357 PRO A N 1
ATOM 2808 C CA . PRO A 1 357 ? -7.566 33.025 2.181 1.00 40.44 357 PRO A CA 1
ATOM 2809 C C . PRO A 1 357 ? -7.020 33.803 3.384 1.00 40.44 357 PRO A C 1
ATOM 2811 O O . PRO A 1 357 ? -7.093 35.031 3.394 1.00 40.44 357 PRO A O 1
ATOM 2814 N N . LEU A 1 358 ? -6.424 33.096 4.357 1.00 48.81 358 LEU A N 1
ATOM 2815 C CA . LEU A 1 358 ? -5.819 33.657 5.568 1.00 48.81 358 LEU A CA 1
ATOM 2816 C C . LEU A 1 358 ? -4.572 34.508 5.262 1.00 48.81 358 LEU A C 1
ATOM 2818 O O . LEU A 1 358 ? -4.335 35.531 5.899 1.00 48.81 358 LEU A O 1
ATOM 2822 N N . PHE A 1 359 ? -3.784 34.104 4.262 1.00 54.31 359 PHE A N 1
ATOM 2823 C CA . PHE A 1 359 ? -2.587 34.830 3.831 1.00 54.31 359 PHE A CA 1
ATOM 2824 C C . PHE A 1 359 ? -2.958 36.173 3.189 1.00 54.31 359 PHE A C 1
ATOM 2826 O O . PHE A 1 359 ? -2.411 37.213 3.554 1.00 54.31 359 PHE A O 1
ATOM 2833 N N . TRP A 1 360 ? -3.966 36.177 2.313 1.00 66.12 360 TRP A N 1
ATOM 2834 C CA . TRP A 1 360 ? -4.471 37.408 1.698 1.00 66.12 360 TRP A CA 1
ATOM 2835 C C . TRP A 1 360 ? -5.197 38.321 2.693 1.00 66.12 360 TRP A C 1
ATOM 2837 O O . TRP A 1 360 ? -5.082 39.541 2.588 1.00 66.12 360 TRP A O 1
ATOM 2847 N N . THR A 1 361 ? -5.879 37.764 3.702 1.00 65.62 361 THR A N 1
ATOM 2848 C CA . THR A 1 361 ? -6.495 38.578 4.768 1.00 65.62 361 THR A CA 1
ATOM 2849 C C . THR A 1 361 ? -5.457 39.237 5.670 1.00 65.62 361 THR A C 1
ATOM 2851 O O . THR A 1 361 ? -5.645 40.393 6.039 1.00 65.62 361 THR A O 1
ATOM 2854 N N . LEU A 1 362 ? -4.343 38.568 5.981 1.00 61.78 362 LEU A N 1
ATOM 2855 C CA . LEU A 1 362 ? -3.253 39.160 6.766 1.00 61.78 362 LEU A CA 1
ATOM 2856 C C . LEU A 1 362 ? -2.514 40.272 6.005 1.00 61.78 362 LEU A C 1
ATOM 2858 O O . LEU A 1 362 ? -2.182 41.294 6.601 1.00 61.78 362 LEU A O 1
ATOM 2862 N N . ILE A 1 363 ? -2.319 40.120 4.691 1.00 71.12 363 ILE A N 1
ATOM 2863 C CA . ILE A 1 363 ? -1.757 41.180 3.837 1.00 71.12 363 ILE A CA 1
ATOM 2864 C C . ILE A 1 363 ? -2.706 42.383 3.762 1.00 71.12 363 ILE A C 1
ATOM 2866 O O . ILE A 1 363 ? -2.268 43.519 3.940 1.00 71.12 363 ILE A O 1
ATOM 2870 N N . ALA A 1 364 ? -4.005 42.152 3.551 1.00 74.19 364 ALA A N 1
ATOM 2871 C CA . ALA A 1 364 ? -4.999 43.225 3.519 1.00 74.19 364 ALA A CA 1
ATOM 2872 C C . ALA A 1 364 ? -5.114 43.951 4.873 1.00 74.19 364 ALA A C 1
ATOM 2874 O O . ALA A 1 364 ? -5.197 45.175 4.904 1.00 74.19 364 ALA A O 1
ATOM 2875 N N . ALA A 1 365 ? -5.059 43.218 5.990 1.00 78.12 365 ALA A N 1
ATOM 2876 C CA . ALA A 1 365 ? -5.075 43.798 7.332 1.00 78.12 365 ALA A CA 1
ATOM 2877 C C . ALA A 1 365 ? -3.806 44.612 7.632 1.00 78.12 365 ALA A C 1
ATOM 2879 O O . ALA A 1 365 ? -3.900 45.690 8.212 1.00 78.12 365 ALA A O 1
ATOM 2880 N N . GLY A 1 366 ? -2.631 44.138 7.204 1.00 83.56 366 GLY A N 1
ATOM 2881 C CA . GLY A 1 366 ? -1.372 44.876 7.338 1.00 83.56 366 GLY A CA 1
ATOM 2882 C C . GLY A 1 366 ? -1.343 46.168 6.516 1.00 83.56 366 GLY A C 1
ATOM 2883 O O . GLY A 1 366 ? -0.873 47.188 7.008 1.00 83.56 366 GLY A O 1
ATOM 2884 N N . LEU A 1 367 ? -1.902 46.152 5.301 1.00 76.69 367 LEU A N 1
ATOM 2885 C CA . LEU A 1 367 ? -2.043 47.346 4.456 1.00 76.69 367 LEU A CA 1
ATOM 2886 C C . LEU A 1 367 ? -3.099 48.335 4.965 1.00 76.69 367 LEU A C 1
ATOM 2888 O O . LEU A 1 367 ? -3.006 49.511 4.650 1.00 76.69 367 LEU A O 1
ATOM 2892 N N . ALA A 1 368 ? -4.096 47.879 5.725 1.00 67.62 368 ALA A N 1
ATOM 2893 C CA . ALA A 1 368 ? -5.116 48.746 6.319 1.00 67.62 368 ALA A CA 1
ATOM 2894 C C . ALA A 1 368 ? -4.668 49.407 7.638 1.00 67.62 368 ALA A C 1
ATOM 2896 O O . ALA A 1 368 ? -5.349 50.302 8.136 1.00 67.62 368 ALA A O 1
ATOM 2897 N N . LEU A 1 369 ? -3.567 48.930 8.226 1.00 73.31 369 LEU A N 1
ATOM 2898 C CA . LEU A 1 369 ? -2.980 49.450 9.466 1.00 73.31 369 LEU A CA 1
ATOM 2899 C C . LEU A 1 369 ? -1.774 50.378 9.225 1.00 73.31 369 LEU A C 1
ATOM 2901 O O . LEU A 1 369 ? -1.278 50.973 10.184 1.00 73.31 369 LEU A O 1
ATOM 2905 N N . LEU A 1 370 ? -1.316 50.489 7.975 1.00 68.12 370 LEU A N 1
ATOM 2906 C CA . LEU A 1 370 ? -0.383 51.506 7.478 1.00 68.12 370 LEU A CA 1
ATOM 2907 C C . LEU A 1 370 ? -1.177 52.652 6.849 1.00 68.12 370 LEU A C 1
ATOM 2909 O O . LEU A 1 370 ? -0.739 53.812 7.023 1.00 68.12 370 LEU A O 1
#